Protein AF-A0AAD5RR12-F1 (afdb_monomer_lite)

Organism: NCBI:txid339359

pLDDT: mean 80.91, std 21.19, range [24.19, 98.5]

Sequence (291 aa):
MVGQTTLVSASHRDQAATAPRVFVVTNKRVFVAVDVSGYAAKPEAYDALSAYQIAKFFNEHGLARDEVDHFAANLLGSPVSATPVQGATSYTVSGYEAAQVVQFRRSQLPMRQIEVARQLYGDFVPECKSQGMFGPVHVYVANLVPGPAFCRVRSQFFSPAPTMEQRLQQTVQDFARFFASAWINKPAHTLEPPPGLLGEYSKILDEVSPDLPAQLQAKLDDVRQELPRLFRSSYPMVLQHDDLLENNIHVDEATGHITGKCIIDWADAKIALFGVSLAAFGNHFGNLSTG

Structure (mmCIF, N/CA/C/O backbone):
data_AF-A0AAD5RR12-F1
#
_entry.id   AF-A0AAD5RR12-F1
#
loop_
_atom_site.group_PDB
_atom_site.id
_atom_site.type_symbol
_atom_site.label_atom_id
_atom_site.label_alt_id
_atom_site.label_comp_id
_atom_site.label_asym_id
_atom_site.label_entity_id
_atom_site.label_seq_id
_atom_site.pdbx_PDB_ins_code
_atom_site.Cartn_x
_atom_site.Cartn_y
_atom_site.Cartn_z
_atom_site.occupancy
_atom_site.B_iso_or_equiv
_atom_site.auth_seq_id
_atom_site.auth_comp_id
_atom_site.auth_asym_id
_atom_site.auth_atom_id
_atom_site.pdbx_PDB_model_num
ATOM 1 N N . MET A 1 1 ? 6.033 27.360 37.937 1.00 29.70 1 MET A N 1
ATOM 2 C CA . MET A 1 1 ? 7.247 26.843 38.603 1.00 29.70 1 MET A CA 1
ATOM 3 C C . MET A 1 1 ? 7.864 25.811 37.683 1.00 29.70 1 MET A C 1
ATOM 5 O O . MET A 1 1 ? 7.200 24.842 37.347 1.00 29.70 1 MET A O 1
ATOM 9 N N . VAL A 1 2 ? 9.065 26.100 37.193 1.00 26.48 2 VAL A N 1
ATOM 10 C CA . VAL A 1 2 ? 9.817 25.271 36.244 1.00 26.48 2 VAL A CA 1
ATOM 11 C C . VAL A 1 2 ? 10.301 24.022 36.985 1.00 26.48 2 VAL A C 1
ATOM 13 O O . VAL A 1 2 ? 11.079 24.141 37.927 1.00 26.48 2 VAL A O 1
ATOM 16 N N . GLY A 1 3 ? 9.795 22.843 36.619 1.00 26.42 3 GLY A N 1
ATOM 17 C CA . GLY A 1 3 ? 10.250 21.569 37.177 1.00 26.42 3 GLY A CA 1
ATOM 18 C C . GLY A 1 3 ? 11.520 21.110 36.467 1.00 26.42 3 GLY A C 1
ATOM 19 O O . GLY A 1 3 ? 11.485 20.822 35.274 1.00 26.42 3 GLY A O 1
ATOM 20 N N . GLN A 1 4 ? 12.642 21.081 37.185 1.00 24.19 4 GLN A N 1
ATOM 21 C CA . GLN A 1 4 ? 13.909 20.538 36.697 1.00 24.19 4 GLN A CA 1
ATOM 22 C C . GLN A 1 4 ? 13.787 19.027 36.443 1.00 24.19 4 GLN A C 1
ATOM 24 O O . GLN A 1 4 ? 13.276 18.287 37.281 1.00 24.19 4 GLN A O 1
ATOM 29 N N . THR A 1 5 ? 14.274 18.575 35.285 1.00 28.53 5 THR A N 1
ATOM 30 C CA . THR A 1 5 ? 14.472 17.154 34.971 1.00 28.53 5 THR A CA 1
ATOM 31 C C . THR A 1 5 ? 15.859 16.753 35.463 1.00 28.53 5 THR A C 1
ATOM 33 O O . THR A 1 5 ? 16.853 17.296 34.984 1.00 28.53 5 THR A O 1
ATOM 36 N N . THR A 1 6 ? 15.942 15.824 36.414 1.00 26.17 6 THR A N 1
ATOM 37 C CA . THR A 1 6 ? 17.221 15.312 36.930 1.00 26.17 6 THR A CA 1
ATOM 38 C C . THR A 1 6 ? 17.443 13.897 36.406 1.00 26.17 6 THR A C 1
ATOM 40 O O . THR A 1 6 ? 16.702 12.983 36.760 1.00 26.17 6 THR A O 1
ATOM 43 N N . LEU A 1 7 ? 18.473 13.705 35.577 1.00 27.30 7 LEU A N 1
ATOM 44 C CA . LEU A 1 7 ? 19.010 12.382 35.249 1.00 27.30 7 LEU A CA 1
ATOM 45 C C . LEU A 1 7 ? 19.741 11.835 36.478 1.00 27.30 7 LEU A C 1
ATOM 47 O O . LEU A 1 7 ? 20.730 12.418 36.918 1.00 27.30 7 LEU A O 1
ATOM 51 N N . VAL A 1 8 ? 19.280 10.711 37.024 1.00 26.97 8 VAL A N 1
ATOM 52 C CA . VAL A 1 8 ? 20.012 9.984 38.067 1.00 26.97 8 VAL A CA 1
ATOM 53 C C . VAL A 1 8 ? 20.618 8.733 37.439 1.00 26.97 8 VAL A C 1
ATOM 55 O O . VAL A 1 8 ? 19.914 7.787 37.104 1.00 26.97 8 VAL A O 1
ATOM 58 N N . SER A 1 9 ? 21.940 8.747 37.270 1.00 27.05 9 SER A N 1
ATOM 59 C CA . SER A 1 9 ? 22.744 7.560 36.974 1.00 27.05 9 SER A CA 1
ATOM 60 C C . SER A 1 9 ? 23.053 6.860 38.297 1.00 27.05 9 SER A C 1
ATOM 62 O O . SER A 1 9 ? 23.773 7.407 39.131 1.00 27.05 9 SER A O 1
ATOM 64 N N . ALA A 1 10 ? 22.483 5.677 38.521 1.00 29.72 10 ALA A N 1
ATOM 65 C CA . ALA A 1 10 ? 22.883 4.811 39.622 1.00 29.72 10 ALA A CA 1
ATOM 66 C C . ALA A 1 10 ? 23.893 3.788 39.091 1.00 29.72 10 ALA A C 1
ATOM 68 O O . ALA A 1 10 ? 23.535 2.867 38.358 1.00 29.72 10 ALA A O 1
ATOM 69 N N . SER A 1 11 ? 25.165 3.959 39.449 1.00 32.69 11 SER A N 1
ATOM 70 C CA . SER A 1 11 ? 26.185 2.938 39.242 1.00 32.69 11 SER A CA 1
ATOM 71 C C . SER A 1 11 ? 26.106 1.920 40.379 1.00 32.69 11 SER A C 1
ATOM 73 O O . SER A 1 11 ? 26.484 2.196 41.513 1.00 32.69 11 SER A O 1
ATOM 75 N N . HIS A 1 12 ? 25.644 0.710 40.077 1.00 31.08 12 HIS A N 1
ATOM 76 C CA . HIS A 1 12 ? 25.973 -0.448 40.896 1.00 31.08 12 HIS A CA 1
ATOM 77 C C . HIS A 1 12 ? 26.499 -1.572 40.011 1.00 31.08 12 HIS A C 1
ATOM 79 O O . HIS A 1 12 ? 25.873 -1.985 39.038 1.00 31.08 12 HIS A O 1
ATOM 85 N N . ARG A 1 13 ? 27.718 -1.996 40.352 1.00 34.22 13 ARG A N 1
ATOM 86 C CA . ARG A 1 13 ? 28.401 -3.173 39.830 1.00 34.22 13 ARG A CA 1
ATOM 87 C C . ARG A 1 13 ? 27.572 -4.410 40.167 1.00 34.22 13 ARG A C 1
ATOM 89 O O . ARG A 1 13 ? 27.397 -4.680 41.345 1.00 34.22 13 ARG A O 1
ATOM 96 N N . ASP A 1 14 ? 27.136 -5.136 39.147 1.00 30.34 14 ASP A N 1
ATOM 97 C CA . ASP A 1 14 ? 27.193 -6.598 39.111 1.00 30.34 14 ASP A CA 1
ATOM 98 C C . ASP A 1 14 ? 27.060 -7.083 37.661 1.00 30.34 14 ASP A C 1
ATOM 100 O O . ASP A 1 14 ? 26.232 -6.607 36.885 1.00 30.34 14 ASP A O 1
ATOM 104 N N . GLN A 1 15 ? 27.963 -7.981 37.269 1.00 38.41 15 GLN A N 1
ATOM 105 C CA . GLN A 1 15 ? 28.045 -8.563 35.933 1.00 38.41 15 GLN A CA 1
ATOM 106 C C . GLN A 1 15 ? 26.983 -9.659 35.768 1.00 38.41 15 GLN A C 1
ATOM 108 O O . GLN A 1 15 ? 27.165 -10.773 36.245 1.00 38.41 15 GLN A O 1
ATOM 113 N N . ALA A 1 16 ? 25.914 -9.364 35.029 1.00 30.91 16 ALA A N 1
ATOM 114 C CA . ALA A 1 16 ? 25.143 -10.344 34.261 1.00 30.91 16 ALA A CA 1
ATOM 115 C C . ALA A 1 16 ? 24.405 -9.617 33.128 1.00 30.91 16 ALA A C 1
ATOM 117 O O . ALA A 1 16 ? 23.746 -8.606 33.363 1.00 30.91 16 ALA A O 1
ATOM 118 N N . ALA A 1 17 ? 24.542 -10.117 31.897 1.00 39.44 17 ALA A N 1
ATOM 119 C CA . ALA A 1 17 ? 24.008 -9.517 30.677 1.00 39.44 17 ALA A CA 1
ATOM 120 C C . ALA A 1 17 ? 22.499 -9.233 30.785 1.00 39.44 17 ALA A C 1
ATOM 122 O O . ALA A 1 17 ? 21.663 -10.119 30.635 1.00 39.44 17 ALA A O 1
ATOM 123 N N . THR A 1 18 ? 22.156 -7.977 31.045 1.00 32.09 18 THR A N 1
ATOM 124 C CA . THR A 1 18 ? 20.791 -7.458 31.005 1.00 32.09 18 THR A CA 1
ATOM 125 C C . THR A 1 18 ? 20.818 -6.164 30.202 1.00 32.09 18 THR A C 1
ATOM 127 O O . THR A 1 18 ? 21.671 -5.306 30.425 1.00 32.09 18 THR A O 1
ATOM 130 N N . ALA A 1 19 ? 19.930 -6.061 29.207 1.00 34.06 19 ALA A N 1
ATOM 131 C CA . ALA A 1 19 ? 19.806 -4.882 28.354 1.00 34.06 19 ALA A CA 1
ATOM 132 C C . ALA A 1 19 ? 19.612 -3.611 29.209 1.00 34.06 19 ALA A C 1
ATOM 134 O O . ALA A 1 19 ? 18.944 -3.678 30.249 1.00 34.06 19 ALA A O 1
ATOM 135 N N . PRO A 1 20 ? 20.185 -2.460 28.810 1.00 31.28 20 PRO A N 1
ATOM 136 C CA . PRO A 1 20 ? 20.088 -1.234 29.592 1.00 31.28 20 PRO A CA 1
ATOM 137 C C . PRO A 1 20 ? 18.623 -0.793 29.697 1.00 31.28 20 PRO A C 1
ATOM 139 O O . PRO A 1 20 ? 17.956 -0.555 28.695 1.00 31.28 20 PRO A O 1
ATOM 142 N N . ARG A 1 21 ? 18.114 -0.695 30.930 1.00 36.09 21 ARG A N 1
ATOM 143 C CA . ARG A 1 21 ? 16.769 -0.188 31.228 1.00 36.09 21 ARG A CA 1
ATOM 144 C C . ARG A 1 21 ? 16.838 1.325 31.411 1.00 36.09 21 ARG A C 1
ATOM 146 O O . ARG A 1 21 ? 17.529 1.797 32.311 1.00 36.09 21 ARG A O 1
ATOM 153 N N . VAL A 1 22 ? 16.122 2.079 30.581 1.00 35.47 22 VAL A N 1
ATOM 154 C CA . VAL A 1 22 ? 15.961 3.531 30.741 1.00 35.47 22 VAL A CA 1
ATOM 155 C C . VAL A 1 22 ? 14.622 3.793 31.424 1.00 35.47 22 VAL A C 1
ATOM 157 O O . VAL A 1 22 ? 13.584 3.326 30.963 1.00 35.47 22 VAL A O 1
ATOM 160 N N . PHE A 1 23 ? 14.642 4.516 32.545 1.00 32.34 23 PHE A N 1
ATOM 161 C CA . PHE A 1 23 ? 13.440 4.872 33.297 1.00 32.34 23 PHE A CA 1
ATOM 162 C C . PHE A 1 23 ? 12.992 6.284 32.917 1.00 32.34 23 PHE A C 1
ATOM 164 O O . PHE A 1 23 ? 13.713 7.249 33.170 1.00 32.34 23 PHE A O 1
ATOM 171 N N . VAL A 1 24 ? 11.788 6.419 32.360 1.00 32.00 24 VAL A N 1
ATOM 172 C CA . VAL A 1 24 ? 11.132 7.721 32.178 1.00 32.00 24 VAL A CA 1
ATOM 173 C C . VAL A 1 24 ? 10.136 7.906 33.319 1.00 32.00 24 VAL A C 1
ATOM 175 O O . VAL A 1 24 ? 9.171 7.154 33.443 1.00 32.00 24 VAL A O 1
ATOM 178 N N . VAL A 1 25 ? 10.382 8.888 34.190 1.00 26.98 25 VAL A N 1
ATOM 179 C CA . VAL A 1 25 ? 9.471 9.230 35.292 1.00 26.98 25 VAL A CA 1
ATOM 180 C C . VAL A 1 25 ? 8.629 10.429 34.878 1.00 26.98 25 VAL A C 1
ATOM 182 O O . VAL A 1 25 ? 9.096 11.565 34.909 1.00 26.98 25 VAL A O 1
ATOM 185 N N . THR A 1 26 ? 7.361 10.195 34.553 1.00 35.72 26 THR A N 1
ATOM 186 C CA . THR A 1 26 ? 6.337 11.244 34.551 1.00 35.72 26 THR A CA 1
ATOM 187 C C . THR A 1 26 ? 5.158 10.780 35.406 1.00 35.72 26 THR A C 1
ATOM 189 O O . THR A 1 26 ? 4.727 9.634 35.342 1.00 35.72 26 THR A O 1
ATOM 192 N N . ASN A 1 27 ? 4.724 11.655 36.321 1.00 36.41 27 ASN A N 1
ATOM 193 C CA . ASN A 1 27 ? 3.586 11.516 37.240 1.00 36.41 27 ASN A CA 1
ATOM 194 C C . ASN A 1 27 ? 3.044 10.084 37.478 1.00 36.41 27 ASN A C 1
ATOM 196 O O . ASN A 1 27 ? 2.062 9.653 36.883 1.00 36.41 27 ASN A O 1
ATOM 200 N N . LYS A 1 28 ? 3.642 9.398 38.463 1.00 37.53 28 LYS A N 1
ATOM 201 C CA . LYS A 1 28 ? 3.125 8.195 39.152 1.00 37.53 28 LYS A CA 1
ATOM 202 C C . LYS A 1 28 ? 2.863 6.927 38.317 1.00 37.53 28 LYS A C 1
ATOM 204 O O . LYS A 1 28 ? 2.199 6.026 38.830 1.00 37.53 28 LYS A O 1
ATOM 209 N N . ARG A 1 29 ? 3.434 6.766 37.121 1.00 32.09 29 ARG A N 1
ATOM 210 C CA . ARG A 1 29 ? 3.605 5.436 36.499 1.00 32.09 29 ARG A CA 1
ATOM 211 C C . ARG A 1 29 ? 4.989 5.327 35.862 1.00 32.09 29 ARG A C 1
ATOM 213 O O . ARG A 1 29 ? 5.389 6.197 35.101 1.00 32.09 29 ARG A O 1
ATOM 220 N N . VAL A 1 30 ? 5.730 4.284 36.230 1.00 35.03 30 VAL A N 1
ATOM 221 C CA . VAL A 1 30 ? 6.985 3.912 35.567 1.00 35.03 30 VAL A CA 1
ATOM 222 C C . VAL A 1 30 ? 6.589 3.084 34.352 1.00 35.03 30 VAL A C 1
ATOM 224 O O . VAL A 1 30 ? 6.130 1.959 34.524 1.00 35.03 30 VAL A O 1
ATOM 227 N N . PHE A 1 31 ? 6.716 3.650 33.156 1.00 38.81 31 PHE A N 1
ATOM 228 C CA . PHE A 1 31 ? 6.580 2.894 31.913 1.00 38.81 31 PHE A CA 1
ATOM 229 C C . PHE A 1 31 ? 7.932 2.260 31.601 1.00 38.81 31 PHE A C 1
ATOM 231 O O . PHE A 1 31 ? 8.956 2.949 31.577 1.00 38.81 31 PHE A O 1
ATOM 238 N N . VAL A 1 32 ? 7.953 0.943 31.414 1.00 41.78 32 VAL A N 1
ATOM 239 C CA . VAL A 1 32 ? 9.149 0.254 30.932 1.00 41.78 32 VAL A CA 1
ATOM 240 C C . VAL A 1 32 ? 9.085 0.312 29.414 1.00 41.78 32 VAL A C 1
ATOM 242 O O . VAL A 1 32 ? 8.319 -0.424 28.803 1.00 41.78 32 VAL A O 1
ATOM 245 N N . ALA A 1 33 ? 9.878 1.189 28.797 1.00 52.47 33 ALA A N 1
ATOM 246 C CA . ALA A 1 33 ? 10.080 1.138 27.355 1.00 52.47 33 ALA A CA 1
ATOM 247 C C . ALA A 1 33 ? 10.764 -0.197 27.023 1.00 52.47 33 ALA A C 1
ATOM 249 O O . ALA A 1 33 ? 11.938 -0.406 27.340 1.00 52.47 33 ALA A O 1
ATOM 250 N N . VAL A 1 34 ? 10.004 -1.139 26.468 1.00 57.16 34 VAL A N 1
ATOM 251 C CA . VAL A 1 34 ? 10.544 -2.404 25.971 1.00 57.16 34 VAL A CA 1
ATOM 252 C C . VAL A 1 34 ? 11.200 -2.119 24.627 1.00 57.16 34 VAL A C 1
ATOM 254 O O . VAL A 1 34 ? 10.569 -1.566 23.730 1.00 57.16 34 VAL A O 1
ATOM 257 N N . ASP A 1 35 ? 12.466 -2.504 24.482 1.00 65.75 35 ASP A N 1
ATOM 258 C CA . ASP A 1 35 ? 13.129 -2.503 23.181 1.00 65.75 35 ASP A CA 1
ATOM 259 C C . ASP A 1 35 ? 12.477 -3.574 22.295 1.00 65.75 35 ASP A C 1
ATOM 261 O O . ASP A 1 35 ? 12.697 -4.776 22.469 1.00 65.75 35 ASP A O 1
ATOM 265 N N . VAL A 1 36 ? 11.623 -3.127 21.373 1.00 69.31 36 VAL A N 1
ATOM 266 C CA . VAL A 1 36 ? 10.902 -3.997 20.437 1.00 69.31 36 VAL A CA 1
ATOM 267 C C . VAL A 1 36 ? 11.617 -4.150 19.093 1.00 69.31 36 VAL A C 1
ATOM 269 O O . VAL A 1 36 ? 11.144 -4.895 18.232 1.00 69.31 36 VAL A O 1
ATOM 272 N N . SER A 1 37 ? 12.779 -3.509 18.909 1.00 69.81 37 SER A N 1
ATOM 273 C CA . SER A 1 37 ? 13.543 -3.565 17.655 1.00 69.81 37 SER A CA 1
ATOM 274 C C . SER A 1 37 ? 13.940 -4.997 17.276 1.00 69.81 37 SER A C 1
ATOM 276 O O . SER A 1 37 ? 13.905 -5.358 16.100 1.00 69.81 37 SER A O 1
ATOM 278 N N . GLY A 1 38 ? 14.221 -5.847 18.272 1.00 69.88 38 GLY A N 1
ATOM 279 C CA . GLY A 1 38 ? 14.570 -7.258 18.084 1.00 69.88 38 GLY A CA 1
ATOM 280 C C . GLY A 1 38 ? 13.434 -8.146 17.561 1.00 69.88 38 GLY A C 1
ATOM 281 O O . GLY A 1 38 ? 13.711 -9.226 17.043 1.00 69.88 38 GLY A O 1
ATOM 282 N N . TYR A 1 39 ? 12.175 -7.703 17.655 1.00 75.62 39 TYR A N 1
ATOM 283 C CA . TYR A 1 39 ? 11.012 -8.419 17.107 1.00 75.62 39 TYR A CA 1
ATOM 284 C C . TYR A 1 39 ? 10.654 -7.964 15.687 1.00 75.62 39 TYR A C 1
ATOM 286 O O . TYR A 1 39 ? 9.784 -8.553 15.040 1.00 75.62 39 TYR A O 1
ATOM 294 N N . ALA A 1 40 ? 11.307 -6.917 15.177 1.00 78.69 40 ALA A N 1
ATOM 295 C CA . ALA A 1 40 ? 11.111 -6.481 13.809 1.00 78.69 40 ALA A CA 1
ATOM 296 C C . ALA A 1 40 ? 11.895 -7.369 12.834 1.00 78.69 40 ALA A C 1
ATOM 298 O O . ALA A 1 40 ? 13.092 -7.603 13.005 1.00 78.69 40 ALA A O 1
ATOM 299 N N . ALA A 1 41 ? 11.218 -7.847 11.784 1.00 82.19 41 ALA A N 1
ATOM 300 C CA . ALA A 1 41 ? 11.887 -8.525 10.684 1.00 82.19 41 ALA A CA 1
ATOM 301 C C . ALA A 1 41 ? 12.942 -7.595 10.067 1.00 82.19 41 ALA A C 1
ATOM 303 O O . ALA A 1 41 ? 12.722 -6.391 9.923 1.00 82.19 41 ALA A O 1
ATOM 304 N N . LYS A 1 42 ? 14.097 -8.163 9.726 1.00 86.62 42 LYS A N 1
ATOM 305 C CA . LYS A 1 42 ? 15.183 -7.425 9.080 1.00 86.62 42 LYS A CA 1
ATOM 306 C C . LYS A 1 42 ? 14.894 -7.228 7.582 1.00 86.62 42 LYS A C 1
ATOM 308 O O . LYS A 1 42 ? 14.134 -8.023 7.022 1.00 86.62 42 LYS A O 1
ATOM 313 N N . PRO A 1 43 ? 15.509 -6.230 6.917 1.00 86.94 43 PRO A N 1
ATOM 314 C CA . PRO A 1 43 ? 15.320 -5.984 5.484 1.00 86.94 43 PRO A CA 1
ATOM 315 C C . PRO A 1 43 ? 15.498 -7.233 4.608 1.00 86.94 43 PRO A C 1
ATOM 317 O O . PRO A 1 43 ? 14.721 -7.447 3.680 1.00 86.94 43 PRO A O 1
ATOM 320 N N . GLU A 1 44 ? 16.454 -8.101 4.947 1.00 91.12 44 GLU A N 1
ATOM 321 C CA . GLU A 1 44 ? 16.791 -9.293 4.160 1.00 91.12 44 GLU A CA 1
ATOM 322 C C . GLU A 1 44 ? 15.645 -10.316 4.128 1.00 91.12 44 GLU A C 1
ATOM 324 O O . GLU A 1 44 ? 15.497 -11.067 3.163 1.00 91.12 44 GLU A O 1
ATOM 329 N N . ALA A 1 45 ? 14.795 -10.337 5.161 1.00 90.50 45 ALA A N 1
ATOM 330 C CA . ALA A 1 45 ? 13.602 -11.180 5.171 1.00 90.50 45 ALA A CA 1
ATOM 331 C C . ALA A 1 45 ? 12.595 -10.730 4.099 1.00 90.50 45 ALA A C 1
ATOM 333 O O . ALA A 1 45 ? 11.964 -11.568 3.454 1.00 90.50 45 ALA A O 1
ATOM 334 N N . TYR A 1 46 ? 12.484 -9.419 3.865 1.00 91.81 46 TYR A N 1
ATOM 335 C CA . TYR A 1 46 ? 11.63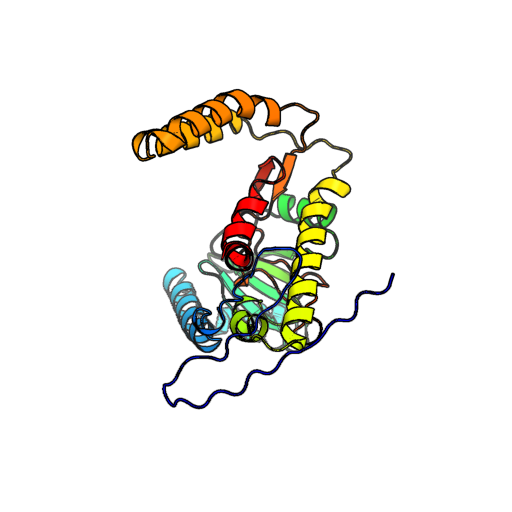4 -8.863 2.813 1.00 91.81 46 TYR A CA 1
ATOM 336 C C . TYR A 1 46 ? 12.242 -9.038 1.421 1.00 91.81 46 TYR A C 1
ATOM 338 O O . TYR A 1 46 ? 11.490 -9.206 0.461 1.00 91.81 46 TYR A O 1
ATOM 346 N N . ASP A 1 47 ? 13.572 -9.071 1.300 1.00 93.62 47 ASP A N 1
ATOM 347 C CA . ASP A 1 47 ? 14.243 -9.422 0.041 1.00 93.62 47 ASP A CA 1
ATOM 348 C C . ASP A 1 47 ? 13.937 -10.877 -0.348 1.00 93.62 47 ASP A C 1
ATOM 350 O O . ASP A 1 47 ? 13.530 -11.153 -1.478 1.00 93.62 47 ASP A O 1
ATOM 354 N N . ALA A 1 48 ? 14.052 -11.806 0.609 1.00 94.38 48 ALA A N 1
ATOM 355 C CA . ALA A 1 48 ? 13.705 -13.211 0.404 1.00 94.38 48 ALA A CA 1
ATOM 356 C C . ALA A 1 48 ? 12.213 -13.397 0.071 1.00 94.38 48 ALA A C 1
ATOM 358 O O . ALA A 1 48 ? 11.870 -14.141 -0.851 1.00 94.38 48 ALA A O 1
ATOM 359 N N . LEU A 1 49 ? 11.328 -12.688 0.781 1.00 94.62 49 LEU A N 1
ATOM 360 C CA . LEU A 1 49 ? 9.891 -12.695 0.504 1.00 94.62 49 LEU A CA 1
ATOM 361 C C . LEU A 1 49 ? 9.585 -12.160 -0.900 1.00 94.62 49 LEU A 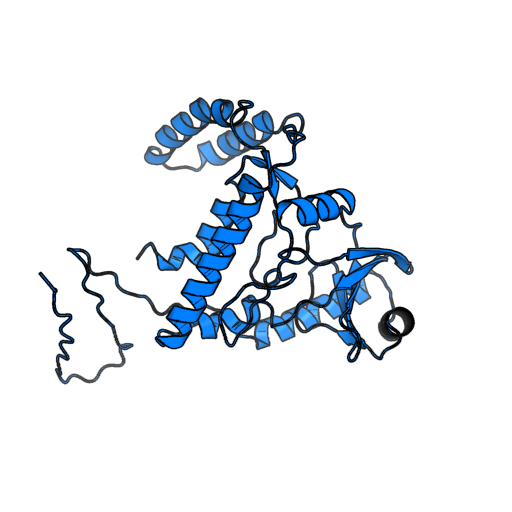C 1
ATOM 363 O O . LEU A 1 49 ? 8.829 -12.791 -1.637 1.00 94.62 49 LEU A O 1
ATOM 367 N N . SER A 1 50 ? 10.217 -11.054 -1.297 1.00 96.62 50 SER A N 1
ATOM 368 C CA . SER A 1 50 ? 10.028 -10.449 -2.619 1.00 96.62 50 SER A CA 1
ATOM 369 C C . SER A 1 50 ? 10.515 -11.370 -3.733 1.00 96.62 50 SER A C 1
ATOM 371 O O . SER A 1 50 ? 9.818 -11.549 -4.729 1.00 96.62 50 SER A O 1
ATOM 373 N N . ALA A 1 51 ? 11.665 -12.028 -3.558 1.00 96.94 51 ALA A N 1
ATOM 374 C CA . ALA A 1 51 ? 12.159 -13.020 -4.511 1.00 96.94 51 ALA A CA 1
ATOM 375 C C . ALA A 1 51 ? 11.172 -14.189 -4.686 1.00 96.94 51 ALA A C 1
ATOM 377 O O . ALA A 1 51 ? 10.886 -14.597 -5.814 1.00 96.94 51 ALA A O 1
ATOM 378 N N . TYR A 1 52 ? 10.604 -14.686 -3.583 1.00 97.31 52 TYR A N 1
ATOM 379 C CA . TYR A 1 52 ? 9.562 -15.712 -3.615 1.00 97.31 52 TYR A CA 1
ATOM 380 C C . TYR A 1 52 ? 8.286 -15.226 -4.320 1.00 97.31 52 TYR A C 1
ATOM 382 O O . TYR A 1 52 ? 7.758 -15.934 -5.177 1.00 97.31 52 TYR A O 1
ATOM 390 N N . GLN A 1 53 ? 7.799 -14.023 -4.003 1.00 97.75 53 GLN A N 1
ATOM 391 C CA . GLN A 1 53 ? 6.597 -13.443 -4.615 1.00 97.75 53 GLN A CA 1
ATOM 392 C C . GLN A 1 53 ? 6.762 -13.242 -6.125 1.00 97.75 53 GLN A C 1
ATOM 394 O O . GLN A 1 53 ? 5.852 -13.580 -6.879 1.00 97.75 53 GLN A O 1
ATOM 399 N N . ILE A 1 54 ? 7.933 -12.778 -6.575 1.00 97.88 54 ILE A N 1
ATOM 400 C CA . ILE A 1 54 ? 8.269 -12.657 -8.002 1.00 97.88 54 ILE A CA 1
ATOM 401 C C . ILE A 1 54 ? 8.195 -14.028 -8.674 1.00 97.88 54 ILE A C 1
ATOM 403 O O . ILE A 1 54 ? 7.474 -14.195 -9.657 1.00 97.88 54 ILE A O 1
ATOM 407 N N . ALA A 1 55 ? 8.908 -15.024 -8.139 1.00 97.12 55 ALA A N 1
ATOM 408 C CA . ALA A 1 55 ? 8.929 -16.367 -8.717 1.00 97.12 55 ALA A CA 1
ATOM 409 C C . ALA A 1 55 ? 7.520 -16.977 -8.786 1.00 97.12 55 ALA A C 1
ATOM 411 O O . ALA A 1 55 ? 7.131 -17.543 -9.809 1.00 97.12 55 ALA A O 1
ATOM 412 N N . LYS A 1 56 ? 6.734 -16.810 -7.717 1.00 97.25 56 LYS A N 1
ATOM 413 C CA . LYS A 1 56 ? 5.344 -17.256 -7.645 1.00 97.25 56 LYS A CA 1
ATOM 414 C C . LYS A 1 56 ? 4.473 -16.575 -8.703 1.00 97.25 56 LYS A C 1
ATOM 416 O O . LYS A 1 56 ? 3.761 -17.278 -9.410 1.00 97.25 56 LYS A O 1
ATOM 421 N N . PHE A 1 57 ? 4.554 -15.252 -8.844 1.00 97.56 57 PHE A N 1
ATOM 422 C CA . PHE A 1 57 ? 3.768 -14.489 -9.819 1.00 97.56 57 PHE A CA 1
ATOM 423 C C . PHE A 1 57 ? 3.996 -14.987 -11.251 1.00 97.56 57 PHE A C 1
ATOM 425 O O . PHE A 1 57 ? 3.042 -15.279 -11.971 1.00 97.56 57 PHE A O 1
ATOM 432 N N . PHE A 1 58 ? 5.257 -15.149 -11.656 1.00 97.19 58 PHE A N 1
ATOM 433 C CA . PHE A 1 58 ? 5.581 -15.622 -13.003 1.00 97.19 58 PHE A CA 1
ATOM 434 C C . PHE A 1 58 ? 5.169 -17.081 -13.231 1.00 97.19 58 PHE A C 1
ATOM 436 O O . PHE A 1 58 ? 4.632 -17.403 -14.291 1.00 97.19 58 PHE A O 1
ATOM 443 N N . ASN A 1 59 ? 5.337 -17.946 -12.225 1.00 95.50 59 ASN A N 1
ATOM 444 C CA . ASN A 1 59 ? 4.895 -19.339 -12.297 1.00 95.50 59 ASN A CA 1
ATOM 445 C C . ASN A 1 59 ? 3.365 -19.467 -12.408 1.00 95.50 59 ASN A C 1
ATOM 447 O O . ASN A 1 59 ? 2.871 -20.275 -13.188 1.00 95.50 59 ASN A O 1
ATOM 451 N N . GLU A 1 60 ? 2.605 -18.664 -11.659 1.00 95.81 60 GLU A N 1
ATOM 452 C CA . GLU A 1 60 ? 1.135 -18.689 -11.690 1.00 95.81 60 GLU A CA 1
ATOM 453 C C . GLU A 1 60 ? 0.555 -18.209 -13.025 1.00 95.81 60 GLU A C 1
ATOM 455 O O . GLU A 1 60 ? -0.489 -18.701 -13.453 1.00 95.81 60 GLU A O 1
ATOM 460 N N . HIS A 1 61 ? 1.215 -17.254 -13.682 1.00 95.31 61 HIS A N 1
ATOM 461 C CA . HIS A 1 61 ? 0.701 -16.622 -14.898 1.00 95.31 61 HIS A CA 1
ATOM 462 C C . HIS A 1 61 ? 1.320 -17.149 -16.198 1.00 95.31 61 HIS A C 1
ATOM 464 O O . HIS A 1 61 ? 0.824 -16.807 -17.271 1.00 95.31 61 HIS A O 1
ATOM 470 N N . GLY A 1 62 ? 2.369 -17.975 -16.125 1.00 94.38 62 GLY A N 1
ATOM 471 C CA . GLY A 1 62 ? 3.057 -18.505 -17.306 1.00 94.38 62 GLY A CA 1
ATOM 472 C C . GLY A 1 62 ? 3.698 -17.413 -18.167 1.00 94.38 62 GLY A C 1
ATOM 473 O O . GLY A 1 62 ? 3.760 -17.552 -19.385 1.00 94.38 62 GLY A O 1
ATOM 474 N N . LEU A 1 63 ? 4.120 -16.312 -17.540 1.00 95.19 63 LEU A N 1
ATOM 475 C CA . LEU A 1 63 ? 4.734 -15.165 -18.209 1.00 95.19 63 LEU A CA 1
ATOM 476 C C . LEU A 1 63 ? 6.260 -15.253 -18.138 1.00 95.19 63 LEU A C 1
ATOM 478 O O . LEU A 1 63 ? 6.817 -15.720 -17.142 1.00 95.19 63 LEU A O 1
ATOM 482 N N . ALA A 1 64 ? 6.934 -14.749 -19.170 1.00 95.81 64 ALA A N 1
ATOM 483 C CA . ALA A 1 64 ? 8.379 -14.587 -19.163 1.00 95.81 64 ALA A CA 1
ATOM 484 C C . ALA A 1 64 ? 8.747 -13.208 -18.589 1.00 95.81 64 ALA A C 1
ATOM 486 O O . ALA A 1 64 ? 8.165 -12.181 -18.946 1.00 95.81 64 ALA A O 1
ATOM 487 N N . ARG A 1 65 ? 9.687 -13.180 -17.638 1.00 96.12 65 ARG A N 1
ATOM 488 C CA . ARG A 1 65 ? 10.044 -11.947 -16.922 1.00 96.12 65 ARG A CA 1
ATOM 489 C C . ARG A 1 65 ? 10.666 -10.894 -17.832 1.00 96.12 65 ARG A C 1
ATOM 491 O O . ARG A 1 65 ? 10.377 -9.718 -17.671 1.00 96.12 65 ARG A O 1
ATOM 498 N N . ASP A 1 66 ? 11.494 -11.313 -18.773 1.00 96.75 66 ASP A N 1
ATOM 499 C CA . ASP A 1 66 ? 12.121 -10.453 -19.773 1.00 96.75 66 ASP A CA 1
ATOM 500 C C . ASP A 1 66 ? 11.092 -9.756 -20.671 1.00 96.75 66 ASP A C 1
ATOM 502 O O . ASP A 1 66 ? 11.223 -8.560 -20.914 1.00 96.75 66 ASP A O 1
ATOM 506 N N . GLU A 1 67 ? 10.033 -10.450 -21.095 1.00 97.06 67 GLU A N 1
ATOM 507 C CA . GLU A 1 67 ? 8.937 -9.843 -21.865 1.00 97.06 67 GLU A CA 1
ATOM 508 C C . GLU A 1 67 ? 8.182 -8.783 -21.050 1.00 97.06 67 GLU A C 1
ATOM 510 O O . GLU A 1 67 ? 7.894 -7.692 -21.548 1.00 97.06 67 GLU A O 1
ATOM 515 N N . VAL A 1 68 ? 7.893 -9.086 -19.780 1.00 97.88 68 VAL A N 1
ATOM 516 C CA . VAL A 1 68 ? 7.197 -8.176 -18.855 1.00 97.88 68 VAL A CA 1
ATOM 517 C C . VAL A 1 68 ? 8.054 -6.950 -18.527 1.00 97.88 68 VAL A C 1
ATOM 519 O O . VAL A 1 68 ? 7.566 -5.819 -18.598 1.00 97.88 68 VAL A O 1
ATOM 522 N N . ASP A 1 69 ? 9.337 -7.153 -18.221 1.00 98.12 69 ASP A N 1
ATOM 523 C CA . ASP A 1 69 ? 10.287 -6.076 -17.934 1.00 98.12 69 ASP A CA 1
ATOM 524 C C . ASP A 1 69 ? 10.518 -5.210 -19.187 1.00 98.12 69 ASP A C 1
ATOM 526 O O . ASP A 1 69 ? 10.549 -3.983 -19.091 1.00 98.12 69 ASP A O 1
ATOM 530 N N . HIS A 1 70 ? 10.592 -5.811 -20.382 1.00 98.00 70 HIS A N 1
ATOM 531 C CA . HIS A 1 70 ? 10.706 -5.076 -21.645 1.00 98.00 70 HIS A CA 1
ATOM 532 C C . HIS A 1 70 ? 9.458 -4.235 -21.940 1.00 98.00 70 HIS A C 1
ATOM 534 O O . HIS A 1 70 ? 9.567 -3.067 -22.318 1.00 98.00 70 HIS A O 1
ATOM 540 N N . PHE A 1 71 ? 8.264 -4.792 -21.721 1.00 98.19 71 PHE A N 1
ATOM 541 C CA . PHE A 1 71 ? 7.011 -4.051 -21.853 1.00 98.19 71 PHE A CA 1
ATOM 542 C C . PHE A 1 71 ? 6.960 -2.851 -20.895 1.00 98.19 71 PHE A C 1
ATOM 544 O O . PHE A 1 71 ? 6.639 -1.738 -21.317 1.00 98.19 71 PHE A O 1
ATOM 551 N N . ALA A 1 72 ? 7.329 -3.046 -19.626 1.00 98.06 72 ALA A N 1
ATOM 552 C CA . ALA A 1 72 ? 7.383 -1.963 -18.647 1.00 98.06 72 ALA A CA 1
ATOM 553 C C . ALA A 1 72 ? 8.426 -0.896 -19.008 1.00 98.06 72 ALA A C 1
ATOM 555 O O . ALA A 1 72 ? 8.145 0.296 -18.884 1.00 98.06 72 ALA A O 1
ATOM 556 N N . ALA A 1 73 ? 9.600 -1.300 -19.497 1.00 97.25 73 ALA A N 1
ATOM 557 C CA . ALA A 1 73 ? 10.638 -0.370 -19.929 1.00 97.25 73 ALA A CA 1
ATOM 558 C C . ALA A 1 73 ? 10.188 0.500 -21.106 1.00 97.25 73 ALA A C 1
ATOM 560 O O . ALA A 1 73 ? 10.411 1.710 -21.095 1.00 97.25 73 ALA A O 1
ATOM 561 N N . ASN A 1 74 ? 9.486 -0.083 -22.081 1.00 96.75 74 ASN A N 1
ATOM 562 C CA . ASN A 1 74 ? 8.903 0.669 -23.194 1.00 96.75 74 ASN A CA 1
ATOM 563 C C . ASN A 1 74 ? 7.828 1.653 -22.716 1.00 96.75 74 ASN A C 1
ATOM 565 O O . ASN A 1 74 ? 7.759 2.779 -23.203 1.00 96.75 74 ASN A O 1
ATOM 569 N N . LEU A 1 75 ? 7.012 1.245 -21.741 1.00 96.31 75 LEU A N 1
ATOM 570 C CA . LEU A 1 75 ? 5.955 2.075 -21.171 1.00 96.31 75 LEU A CA 1
ATOM 571 C C . LEU A 1 75 ? 6.503 3.270 -20.375 1.00 96.31 75 LEU A C 1
ATOM 573 O O . LEU A 1 75 ? 5.911 4.347 -20.411 1.00 96.31 75 LEU A O 1
ATOM 577 N N . LEU A 1 76 ? 7.626 3.088 -19.674 1.00 95.94 76 LEU A N 1
ATOM 578 C CA . LEU A 1 76 ? 8.289 4.144 -18.901 1.00 95.94 76 LEU A CA 1
ATOM 579 C C . LEU A 1 76 ? 9.359 4.912 -19.689 1.00 95.94 76 LEU A C 1
ATOM 581 O O . LEU A 1 76 ? 9.878 5.905 -19.184 1.00 95.94 76 LEU A O 1
ATOM 585 N N . GLY A 1 77 ? 9.740 4.443 -20.880 1.00 95.44 77 GLY A N 1
ATOM 586 C CA . GLY A 1 77 ? 10.853 4.997 -21.653 1.00 95.44 77 GLY A CA 1
ATOM 587 C C . GLY A 1 77 ? 12.213 4.902 -20.948 1.00 95.44 77 GLY A C 1
ATOM 588 O O . GLY A 1 77 ? 13.109 5.680 -21.258 1.00 95.44 77 GLY A O 1
ATOM 589 N N . SER A 1 78 ? 12.371 3.992 -19.983 1.00 94.31 78 SER A N 1
ATOM 590 C CA . SER A 1 78 ? 13.602 3.821 -19.199 1.00 94.31 78 SER A CA 1
ATOM 591 C C . SER A 1 78 ? 13.799 2.356 -18.802 1.00 94.31 78 SER A C 1
ATOM 593 O O . SER A 1 78 ? 12.814 1.624 -18.691 1.00 94.31 78 SER A O 1
ATOM 595 N N . PRO A 1 79 ? 15.043 1.892 -18.573 1.00 95.50 79 PRO A N 1
ATOM 596 C CA . PRO A 1 79 ? 15.269 0.562 -18.023 1.00 95.50 79 PRO A CA 1
ATOM 597 C C . PRO A 1 79 ? 14.566 0.415 -16.671 1.00 95.50 79 PRO A C 1
ATOM 599 O O . PRO A 1 79 ? 14.482 1.371 -15.894 1.00 95.50 79 PRO A O 1
ATOM 602 N N . VAL A 1 80 ? 14.077 -0.790 -16.387 1.00 97.38 80 VAL A N 1
ATOM 603 C CA . VAL A 1 80 ? 13.309 -1.077 -15.173 1.00 97.38 80 VAL A CA 1
ATOM 604 C C . VAL A 1 80 ? 14.005 -2.103 -14.294 1.00 97.38 80 VAL A C 1
ATOM 606 O O . VAL A 1 80 ? 14.798 -2.920 -14.761 1.00 97.38 80 VAL A O 1
ATOM 609 N N . SER A 1 81 ? 13.683 -2.070 -13.007 1.00 96.38 81 SER A N 1
ATOM 610 C CA . SER A 1 81 ? 14.054 -3.110 -12.052 1.00 96.38 81 SER A CA 1
ATOM 611 C C . SER A 1 81 ? 12.911 -3.370 -11.080 1.00 96.38 81 SER A C 1
ATOM 613 O O . SER A 1 81 ? 12.081 -2.495 -10.831 1.00 96.38 81 SER A O 1
ATOM 615 N N . ALA A 1 82 ? 12.845 -4.591 -10.549 1.00 97.06 82 ALA A N 1
ATOM 616 C CA . ALA A 1 82 ? 11.852 -4.942 -9.541 1.00 97.06 82 ALA A CA 1
ATOM 617 C C . ALA A 1 82 ? 12.020 -4.061 -8.298 1.00 97.06 82 ALA A C 1
ATOM 619 O O . ALA A 1 82 ? 13.137 -3.861 -7.817 1.00 97.06 82 ALA A O 1
ATOM 620 N N . THR A 1 83 ? 10.908 -3.561 -7.760 1.00 95.25 83 THR A N 1
ATOM 621 C CA . THR A 1 83 ? 10.933 -2.791 -6.514 1.00 95.25 83 THR A CA 1
ATOM 622 C C . THR A 1 83 ? 11.395 -3.663 -5.336 1.00 95.25 83 THR A C 1
ATOM 624 O O . THR A 1 83 ? 11.123 -4.869 -5.334 1.00 95.25 83 THR A O 1
ATOM 627 N N . PRO A 1 84 ? 12.040 -3.084 -4.300 1.00 93.06 84 PRO A N 1
ATOM 628 C CA . PRO A 1 84 ? 12.573 -3.843 -3.157 1.00 93.06 84 PRO A CA 1
ATOM 629 C C . PRO A 1 84 ? 11.531 -4.597 -2.323 1.00 93.06 84 PRO A C 1
ATOM 631 O O . PRO A 1 84 ? 11.889 -5.446 -1.511 1.00 93.06 84 PRO A O 1
ATOM 634 N N . VAL A 1 85 ? 10.255 -4.238 -2.461 1.00 94.19 85 VAL A N 1
ATOM 635 C CA . VAL A 1 85 ? 9.121 -4.928 -1.842 1.00 94.19 85 VAL A CA 1
ATOM 636 C C . VAL A 1 85 ? 8.114 -5.250 -2.935 1.00 94.19 85 VAL A C 1
ATOM 638 O O . VAL A 1 85 ? 7.855 -4.411 -3.804 1.00 94.19 85 VAL A O 1
ATOM 641 N N . GLN A 1 86 ? 7.582 -6.469 -2.903 1.00 95.75 86 GLN A N 1
ATOM 642 C CA . GLN A 1 86 ? 6.599 -6.973 -3.858 1.00 95.75 86 GLN A CA 1
ATOM 643 C C . GLN A 1 86 ? 5.286 -7.330 -3.152 1.00 95.75 86 GLN A C 1
ATOM 645 O O . GLN A 1 86 ? 5.242 -7.578 -1.945 1.00 95.75 86 GLN A O 1
ATOM 650 N N . GLY A 1 87 ? 4.198 -7.336 -3.921 1.00 91.75 87 GLY A N 1
ATOM 651 C CA . GLY A 1 87 ? 2.876 -7.734 -3.444 1.00 91.75 87 GLY A CA 1
ATOM 652 C C . GLY A 1 87 ? 2.643 -9.230 -3.639 1.00 91.75 87 GLY A C 1
ATOM 653 O O . GLY A 1 87 ? 3.179 -9.846 -4.557 1.00 91.75 87 GLY A O 1
ATOM 654 N N . ALA A 1 88 ? 1.790 -9.837 -2.813 1.00 89.88 88 ALA A N 1
ATOM 655 C CA . ALA A 1 88 ? 1.466 -11.262 -2.940 1.00 89.88 88 ALA A CA 1
ATOM 656 C C . ALA A 1 88 ? 0.701 -11.610 -4.234 1.00 89.88 88 ALA A C 1
ATOM 658 O O . ALA A 1 88 ? 0.664 -12.775 -4.630 1.00 89.88 88 ALA A O 1
ATOM 659 N N . THR A 1 89 ? 0.076 -10.614 -4.867 1.00 91.44 89 THR A N 1
ATOM 660 C CA . THR A 1 89 ? -0.792 -10.752 -6.049 1.00 91.44 89 THR A CA 1
ATOM 661 C C . THR A 1 89 ? -0.361 -9.851 -7.212 1.00 91.44 89 THR A C 1
ATOM 663 O O . THR A 1 89 ? -1.116 -9.662 -8.174 1.00 91.44 89 THR A O 1
ATOM 666 N N . SER A 1 90 ? 0.847 -9.285 -7.138 1.00 96.06 90 SER A N 1
ATOM 667 C CA . SER A 1 90 ? 1.343 -8.333 -8.128 1.00 96.06 90 SER A CA 1
ATOM 668 C C . SER A 1 90 ? 2.855 -8.373 -8.284 1.00 96.06 90 SER A C 1
ATOM 670 O O . SER A 1 90 ? 3.571 -8.511 -7.295 1.00 96.06 90 SER A O 1
ATOM 672 N N . TYR A 1 91 ? 3.324 -8.102 -9.495 1.00 98.19 91 TYR A N 1
ATOM 673 C CA . TYR A 1 91 ? 4.716 -7.794 -9.789 1.00 98.19 91 TYR A CA 1
ATOM 674 C C . TYR A 1 91 ? 4.864 -6.302 -10.091 1.00 98.19 91 TYR A C 1
ATOM 676 O O . TYR A 1 91 ? 4.124 -5.762 -10.912 1.00 98.19 91 TYR A O 1
ATOM 684 N N . THR A 1 92 ? 5.790 -5.622 -9.417 1.00 97.81 92 THR A N 1
ATOM 685 C CA . THR A 1 92 ? 6.001 -4.174 -9.558 1.00 97.81 92 THR A CA 1
ATOM 686 C C . THR A 1 92 ? 7.447 -3.868 -9.917 1.00 97.81 92 THR A C 1
ATOM 688 O O . THR A 1 92 ? 8.380 -4.345 -9.265 1.00 97.81 92 THR A O 1
ATOM 691 N N . VAL A 1 93 ? 7.630 -3.031 -10.934 1.00 97.75 93 VAL A N 1
ATOM 692 C CA . VAL A 1 93 ? 8.937 -2.541 -11.374 1.00 97.75 93 VAL A CA 1
ATOM 693 C C . VAL A 1 93 ? 8.966 -1.019 -11.382 1.00 97.75 93 VAL A C 1
ATOM 695 O O . VAL A 1 93 ? 7.962 -0.370 -11.670 1.00 97.75 93 VAL A O 1
ATOM 698 N N . SER A 1 94 ? 10.122 -0.444 -11.078 1.00 95.88 94 SER A N 1
ATOM 699 C CA . SER A 1 94 ? 10.389 0.993 -11.155 1.00 95.88 94 SER A CA 1
ATOM 700 C C . SER A 1 94 ? 11.359 1.292 -12.289 1.00 95.88 94 SER A C 1
ATOM 702 O O . SER A 1 94 ? 12.322 0.544 -12.483 1.00 95.88 94 SER A O 1
ATOM 704 N N . GLY A 1 95 ? 11.136 2.396 -13.002 1.00 90.38 95 GLY A N 1
ATOM 705 C CA . GLY A 1 95 ? 12.124 2.929 -13.940 1.00 90.38 95 GLY A CA 1
ATOM 706 C C . GLY A 1 95 ? 13.249 3.642 -13.191 1.00 90.38 95 GLY A C 1
ATOM 707 O O . GLY A 1 95 ? 12.987 4.335 -12.213 1.00 90.38 95 GLY A O 1
ATOM 708 N N . TYR A 1 96 ? 14.499 3.488 -13.632 1.00 79.38 96 TYR A N 1
ATOM 709 C CA . TYR A 1 96 ? 15.640 4.151 -12.974 1.00 79.38 96 TYR A CA 1
ATOM 710 C C . TYR A 1 96 ? 15.583 5.680 -13.078 1.00 79.38 96 TYR A C 1
ATOM 712 O O . TYR A 1 96 ? 15.958 6.386 -12.147 1.00 79.38 96 TYR A O 1
ATOM 720 N N . GLU A 1 97 ? 15.118 6.178 -14.222 1.00 80.06 97 GLU A N 1
ATOM 721 C CA . GLU A 1 97 ? 15.047 7.611 -14.532 1.00 80.06 97 GLU A CA 1
ATOM 722 C C . GLU A 1 97 ? 13.609 8.147 -14.465 1.00 80.06 97 GLU A C 1
ATOM 724 O O . GLU A 1 97 ? 13.385 9.356 -14.409 1.00 80.06 97 GLU A O 1
ATOM 729 N N . ALA A 1 98 ? 12.622 7.247 -14.445 1.00 77.44 98 ALA A N 1
ATOM 730 C CA . ALA A 1 98 ? 11.217 7.597 -14.347 1.00 77.44 98 ALA A CA 1
ATOM 731 C C . ALA A 1 98 ? 10.783 7.669 -12.878 1.00 77.44 98 ALA A C 1
ATOM 733 O O . ALA A 1 98 ? 10.937 6.715 -12.121 1.00 77.44 98 ALA A O 1
ATOM 734 N N . ALA A 1 99 ? 10.121 8.759 -12.483 1.00 89.75 99 ALA A N 1
ATOM 735 C CA . ALA A 1 99 ? 9.459 8.877 -11.178 1.00 89.75 99 ALA A CA 1
ATOM 736 C C . ALA A 1 99 ? 8.144 8.062 -11.114 1.00 89.75 99 ALA A C 1
ATOM 738 O O . ALA A 1 99 ? 7.131 8.520 -10.577 1.00 89.75 99 ALA A O 1
ATOM 739 N N . GLN A 1 100 ? 8.131 6.872 -11.718 1.00 94.06 100 GLN A N 1
ATOM 740 C CA . GLN A 1 100 ? 6.956 6.034 -11.932 1.00 94.06 100 GLN A CA 1
ATOM 741 C C . GLN A 1 100 ? 7.283 4.547 -11.767 1.00 94.06 100 GLN A C 1
ATOM 743 O O . GLN A 1 100 ? 8.412 4.100 -11.978 1.00 94.06 100 GLN A O 1
ATOM 748 N N . VAL A 1 101 ? 6.254 3.781 -11.421 1.00 95.94 101 VAL A N 1
ATOM 749 C CA . VAL A 1 101 ? 6.266 2.320 -11.370 1.00 95.94 101 VAL A CA 1
ATOM 750 C C . VAL A 1 101 ? 5.252 1.750 -12.350 1.00 95.94 101 VAL A C 1
ATOM 752 O O . VAL A 1 101 ? 4.203 2.355 -12.592 1.00 95.94 101 VAL A O 1
ATOM 755 N N . VAL A 1 102 ? 5.546 0.562 -12.870 1.00 98.06 102 VAL A N 1
ATOM 756 C CA . VAL A 1 102 ? 4.575 -0.288 -13.562 1.00 98.06 102 VAL A CA 1
ATOM 757 C C . VAL A 1 102 ? 4.251 -1.456 -12.651 1.00 98.06 102 VAL A C 1
ATOM 759 O O . VAL A 1 102 ? 5.145 -2.168 -12.197 1.00 98.06 102 VAL A O 1
ATOM 762 N N . GLN A 1 103 ? 2.967 -1.649 -12.385 1.00 97.94 103 GLN A N 1
ATOM 763 C CA . GLN A 1 103 ? 2.468 -2.753 -11.587 1.00 97.94 103 GLN A CA 1
ATOM 764 C C . GLN A 1 103 ? 1.594 -3.665 -12.446 1.00 97.94 103 GLN A C 1
ATOM 766 O O . GLN A 1 103 ? 0.618 -3.226 -13.055 1.00 97.94 103 GLN A O 1
ATOM 771 N N . PHE A 1 104 ? 1.938 -4.947 -12.444 1.00 98.31 104 PHE A N 1
ATOM 772 C CA . PHE A 1 104 ? 1.209 -6.035 -13.075 1.00 98.31 104 PHE A CA 1
ATOM 773 C C . PHE A 1 104 ? 0.458 -6.798 -11.993 1.00 98.31 104 PHE A C 1
ATOM 775 O O . PHE A 1 104 ? 1.073 -7.289 -11.048 1.00 98.31 104 PHE A O 1
ATOM 782 N N . ARG A 1 105 ? -0.865 -6.893 -12.095 1.00 97.50 105 ARG A N 1
ATOM 783 C CA . ARG A 1 105 ? -1.713 -7.485 -11.055 1.00 97.50 105 ARG A CA 1
ATOM 784 C C . ARG A 1 105 ? -2.545 -8.634 -11.579 1.00 97.50 105 ARG A C 1
ATOM 786 O O . ARG A 1 105 ? -3.076 -8.580 -12.688 1.00 97.50 105 ARG A O 1
ATOM 793 N N . ARG A 1 106 ? -2.757 -9.619 -10.709 1.00 95.88 106 ARG A N 1
ATOM 794 C CA . ARG A 1 106 ? -3.723 -10.695 -10.935 1.00 95.88 106 ARG A CA 1
ATOM 795 C C . ARG A 1 106 ? -5.167 -10.187 -11.001 1.00 95.88 106 ARG A C 1
ATOM 797 O O . ARG A 1 106 ? -5.960 -10.725 -11.763 1.00 95.88 106 ARG A O 1
ATOM 804 N N . SER A 1 107 ? -5.518 -9.194 -10.186 1.00 94.88 107 SER A N 1
ATOM 805 C CA . SER A 1 107 ? -6.871 -8.638 -10.085 1.00 94.88 107 SER A CA 1
ATOM 806 C C . SER A 1 107 ? -6.909 -7.157 -10.449 1.00 94.88 107 SER A C 1
ATOM 808 O O . SER A 1 107 ? -5.924 -6.428 -10.302 1.00 94.88 107 SER A O 1
ATOM 810 N N . GLN A 1 108 ? -8.071 -6.716 -10.927 1.00 95.75 108 GLN A N 1
ATOM 811 C CA . GLN A 1 108 ? -8.308 -5.325 -11.282 1.00 95.75 108 GLN A CA 1
ATOM 812 C C . GLN A 1 108 ? -8.341 -4.436 -10.030 1.00 95.75 108 GLN A C 1
ATOM 814 O O . GLN A 1 108 ? -9.034 -4.747 -9.064 1.00 95.75 108 GLN A O 1
ATOM 819 N N . LEU A 1 109 ? -7.638 -3.302 -10.069 1.00 95.12 109 LEU A N 1
ATOM 820 C CA . LEU A 1 109 ? -7.738 -2.267 -9.045 1.00 95.12 109 LEU A CA 1
ATOM 821 C C . LEU A 1 109 ? -9.087 -1.533 -9.098 1.00 95.12 109 LEU A C 1
ATOM 823 O O . LEU A 1 109 ? -9.576 -1.210 -10.190 1.00 95.12 109 LEU A O 1
ATOM 827 N N . PRO A 1 110 ? -9.640 -1.169 -7.929 1.00 94.56 110 PRO A N 1
ATOM 828 C CA . PRO A 1 110 ? -10.864 -0.388 -7.814 1.00 94.56 110 PRO A CA 1
ATOM 829 C C . PRO A 1 110 ? -10.606 1.099 -8.138 1.00 94.56 110 PRO A C 1
ATOM 831 O O . PRO A 1 110 ? -10.593 1.957 -7.258 1.00 94.56 110 PRO A O 1
ATOM 834 N N . MET A 1 111 ? -10.380 1.431 -9.417 1.00 94.44 111 MET A N 1
ATOM 835 C CA . MET A 1 111 ? -9.912 2.766 -9.844 1.00 94.44 111 MET A CA 1
ATOM 836 C C . MET A 1 111 ? -10.798 3.921 -9.363 1.00 94.44 111 MET A C 1
ATOM 838 O O . MET A 1 111 ? -10.284 4.960 -8.961 1.00 94.44 111 MET A O 1
ATOM 842 N N . ARG A 1 112 ? -12.122 3.724 -9.325 1.00 91.69 112 ARG A N 1
ATOM 843 C CA . ARG A 1 112 ? -13.059 4.729 -8.807 1.00 91.69 112 ARG A CA 1
ATOM 844 C C . ARG A 1 112 ? -12.842 4.992 -7.316 1.00 91.69 112 ARG A C 1
ATOM 846 O O . ARG A 1 112 ? -12.868 6.143 -6.889 1.00 91.69 112 ARG A O 1
ATOM 853 N N . GLN A 1 113 ? -12.622 3.948 -6.518 1.00 91.31 113 GLN A N 1
ATOM 854 C CA . GLN A 1 113 ? -12.275 4.099 -5.107 1.00 91.31 113 GLN A CA 1
ATOM 855 C C . GLN A 1 113 ? -10.921 4.795 -4.956 1.00 91.31 113 GLN A C 1
ATOM 857 O O . GLN A 1 113 ? -10.805 5.693 -4.135 1.00 91.31 113 GLN A O 1
ATOM 862 N N . ILE A 1 114 ? -9.923 4.462 -5.776 1.00 92.81 114 ILE A N 1
ATOM 863 C CA . ILE A 1 114 ? -8.603 5.116 -5.735 1.00 92.81 114 ILE A CA 1
ATOM 864 C C . ILE A 1 114 ? -8.718 6.620 -6.027 1.00 92.81 114 ILE A C 1
ATOM 866 O O . ILE A 1 114 ? -8.090 7.434 -5.352 1.00 92.81 114 ILE A O 1
ATOM 870 N N . GLU A 1 115 ? -9.553 7.020 -6.986 1.00 91.06 115 GLU A N 1
ATOM 871 C CA . GLU A 1 115 ? -9.833 8.434 -7.263 1.00 91.06 115 GLU A CA 1
ATOM 872 C C . GLU A 1 115 ? -10.492 9.141 -6.072 1.00 91.06 115 GLU A C 1
ATOM 874 O O . GLU A 1 115 ? -10.087 10.247 -5.712 1.00 91.06 115 GLU A O 1
ATOM 879 N N . VAL A 1 116 ? -11.457 8.492 -5.415 1.00 90.44 116 VAL A N 1
ATOM 880 C CA . VAL A 1 116 ? -12.071 9.012 -4.182 1.00 90.44 116 VAL A CA 1
ATOM 881 C C . VAL A 1 116 ? -11.040 9.092 -3.052 1.00 90.44 116 VAL A C 1
ATOM 883 O O . VAL A 1 116 ? -10.981 10.101 -2.355 1.00 90.44 116 VAL A O 1
ATOM 886 N N . ALA A 1 117 ? -10.174 8.089 -2.896 1.00 91.62 117 ALA A N 1
ATOM 887 C CA . ALA A 1 117 ? -9.096 8.102 -1.912 1.00 91.62 117 ALA A CA 1
ATOM 888 C C . ALA A 1 117 ? -8.164 9.299 -2.137 1.00 91.62 117 ALA A C 1
ATOM 890 O O . ALA A 1 117 ? -7.842 10.009 -1.190 1.00 91.62 117 ALA A O 1
ATOM 891 N N . ARG A 1 118 ? -7.803 9.601 -3.387 1.00 91.19 118 ARG A N 1
ATOM 892 C CA . ARG A 1 118 ? -7.007 10.793 -3.724 1.00 91.19 118 ARG A CA 1
ATOM 893 C C . ARG A 1 118 ? -7.697 12.097 -3.328 1.00 91.19 118 ARG A C 1
ATOM 895 O O . ARG A 1 118 ? -7.020 13.023 -2.902 1.00 91.19 118 ARG A O 1
ATOM 902 N N . GLN A 1 119 ? -9.021 12.184 -3.438 1.00 89.12 119 GLN A N 1
ATOM 903 C CA . GLN A 1 119 ? -9.769 13.371 -3.002 1.00 89.12 119 GLN A CA 1
ATOM 904 C C . GLN A 1 119 ? -9.810 13.501 -1.473 1.00 89.12 119 GLN A C 1
ATOM 906 O O . GLN A 1 119 ? -9.677 14.602 -0.949 1.00 89.12 119 GLN A O 1
ATOM 911 N N . LEU A 1 120 ? -9.968 12.384 -0.756 1.00 88.38 120 LEU A N 1
ATOM 912 C CA . LEU A 1 120 ? -10.080 12.369 0.707 1.00 88.38 120 LEU A CA 1
ATOM 913 C C . LEU A 1 120 ? -8.734 12.551 1.406 1.00 88.38 120 LEU A C 1
ATOM 915 O O . LEU A 1 120 ? -8.624 13.265 2.398 1.00 88.38 120 LEU A O 1
ATOM 919 N N . TYR A 1 121 ? -7.709 11.881 0.901 1.00 90.25 121 TYR A N 1
ATOM 920 C CA . TYR A 1 121 ? -6.404 11.773 1.540 1.00 90.25 121 TYR A CA 1
ATOM 921 C C . TYR A 1 121 ? -5.341 12.634 0.851 1.00 90.25 121 TYR A C 1
ATOM 923 O O . TYR A 1 121 ? -4.220 12.729 1.340 1.00 90.25 121 TYR A O 1
ATOM 931 N N . GLY A 1 122 ? -5.679 13.284 -0.266 1.00 88.56 122 GLY A N 1
ATOM 932 C CA . GLY A 1 122 ? -4.804 14.225 -0.958 1.00 88.56 122 GLY A CA 1
ATOM 933 C C . GLY A 1 122 ? -3.438 13.622 -1.269 1.00 88.56 122 GLY A C 1
ATOM 934 O O . GLY A 1 122 ? -3.321 12.558 -1.883 1.00 88.56 122 GLY A O 1
ATOM 935 N N . ASP A 1 123 ? -2.402 14.298 -0.783 1.00 87.06 123 ASP A N 1
ATOM 936 C CA . ASP A 1 123 ? -1.009 13.949 -1.034 1.00 87.06 123 ASP A CA 1
ATOM 937 C C . ASP A 1 123 ? -0.556 12.645 -0.375 1.00 87.06 123 ASP A C 1
ATOM 939 O O . ASP A 1 123 ? 0.586 12.262 -0.578 1.00 87.06 123 ASP A O 1
ATOM 943 N N . PHE A 1 124 ? -1.390 11.925 0.377 1.00 90.50 124 PHE A N 1
ATOM 944 C CA . PHE A 1 124 ? -1.028 10.583 0.847 1.00 90.50 124 PHE A CA 1
ATOM 945 C C . PHE A 1 124 ? -1.152 9.509 -0.243 1.00 90.50 124 PHE A C 1
ATOM 947 O O . PHE A 1 124 ? -0.522 8.460 -0.124 1.00 90.50 124 PHE A O 1
ATOM 954 N N . VAL A 1 125 ? -1.923 9.753 -1.309 1.00 92.12 125 VAL A N 1
ATOM 955 C CA . VAL A 1 125 ? -2.282 8.719 -2.294 1.00 92.12 125 VAL A CA 1
ATOM 956 C C . VAL A 1 125 ? -1.588 8.974 -3.636 1.00 92.12 125 VAL A C 1
ATOM 958 O O . VAL A 1 125 ? -1.787 10.036 -4.243 1.00 92.12 125 VAL A O 1
ATOM 961 N N . PRO A 1 126 ? -0.790 8.022 -4.158 1.00 92.12 126 PRO A N 1
ATOM 962 C CA . PRO A 1 126 ? -0.162 8.165 -5.461 1.00 92.12 126 PRO A CA 1
ATOM 963 C C . PRO A 1 126 ? -1.195 8.278 -6.578 1.00 92.12 126 PRO A C 1
ATOM 965 O O . PRO A 1 126 ? -2.375 7.957 -6.448 1.00 92.12 126 PRO A O 1
ATOM 968 N N . GLU A 1 127 ? -0.741 8.797 -7.713 1.00 91.94 127 GLU A N 1
ATOM 969 C CA . GLU A 1 127 ? -1.550 8.720 -8.928 1.00 91.94 127 GLU A CA 1
ATOM 970 C C . GLU A 1 127 ? -1.387 7.327 -9.485 1.00 91.94 127 GLU A C 1
ATOM 972 O O . GLU A 1 127 ? -0.281 6.797 -9.455 1.00 91.94 127 GLU A O 1
ATOM 977 N N . CYS A 1 128 ? -2.482 6.759 -9.966 1.00 94.19 128 CYS A N 1
ATOM 978 C CA . CYS A 1 128 ? -2.520 5.442 -10.562 1.00 94.19 128 CYS A CA 1
ATOM 979 C C . CYS A 1 128 ? -3.418 5.517 -11.796 1.00 94.19 128 CYS A C 1
ATOM 981 O O . CYS A 1 128 ? -4.495 6.113 -11.747 1.00 94.19 128 CYS A O 1
ATOM 983 N N . LYS A 1 129 ? -2.963 4.943 -12.906 1.00 95.75 129 LYS A N 1
ATOM 984 C CA . LYS A 1 129 ? -3.677 4.884 -14.182 1.00 95.75 129 LYS A CA 1
ATOM 985 C C . LYS A 1 129 ? -3.639 3.461 -14.705 1.00 95.75 129 LYS A C 1
ATOM 987 O O . LYS A 1 129 ? -2.581 2.837 -14.703 1.00 95.75 129 LYS A O 1
ATOM 992 N N . SER A 1 130 ? -4.774 2.958 -15.181 1.00 97.00 130 SER A N 1
ATOM 993 C CA . SER A 1 130 ? -4.815 1.669 -15.871 1.00 97.00 130 SER A CA 1
ATOM 994 C C . SER A 1 130 ? -4.274 1.803 -17.293 1.00 97.00 130 SER A C 1
ATOM 996 O O . SER A 1 130 ? -4.565 2.782 -17.975 1.00 97.00 130 SER A O 1
ATOM 998 N N . GLN A 1 131 ? -3.513 0.803 -17.728 1.00 97.69 131 GLN A N 1
ATOM 999 C CA . GLN A 1 131 ? -2.988 0.665 -19.091 1.00 97.69 131 GLN A CA 1
ATOM 1000 C C . GLN A 1 131 ? -3.618 -0.528 -19.829 1.00 97.69 131 GLN A C 1
ATOM 1002 O O . GLN A 1 131 ? -3.142 -0.938 -20.883 1.00 97.69 131 GLN A O 1
ATOM 1007 N N . GLY A 1 132 ? -4.690 -1.103 -19.274 1.00 96.88 132 GLY A N 1
ATOM 1008 C CA . GLY A 1 132 ? -5.326 -2.301 -19.810 1.00 96.88 132 GLY A CA 1
ATOM 1009 C C . GLY A 1 132 ? -4.665 -3.589 -19.320 1.00 96.88 132 GLY A C 1
ATOM 1010 O O . GLY A 1 132 ? -4.384 -3.732 -18.130 1.00 96.88 132 GLY A O 1
ATOM 1011 N N . MET A 1 133 ? -4.484 -4.543 -20.232 1.00 97.81 133 MET A N 1
ATOM 1012 C CA . MET A 1 133 ? -4.032 -5.906 -19.943 1.00 97.81 133 MET A CA 1
ATOM 1013 C C . MET A 1 133 ? -2.722 -6.215 -20.669 1.00 97.81 133 MET A C 1
ATOM 1015 O O . MET A 1 133 ? -2.543 -5.815 -21.818 1.00 97.81 133 MET A O 1
ATOM 1019 N N . PHE A 1 134 ? -1.864 -7.007 -20.033 1.00 97.19 134 PHE A N 1
ATOM 1020 C CA . PHE A 1 134 ? -0.742 -7.693 -20.667 1.00 97.19 134 PHE A CA 1
ATOM 1021 C C . PHE A 1 134 ? -0.929 -9.195 -20.446 1.00 97.19 134 PHE A C 1
ATOM 1023 O O . PHE A 1 134 ? -0.782 -9.689 -19.330 1.00 97.19 134 PHE A O 1
ATOM 1030 N N . GLY A 1 135 ? -1.339 -9.924 -21.486 1.00 95.50 135 GLY A N 1
ATOM 1031 C CA . GLY A 1 135 ? -1.740 -11.324 -21.333 1.00 95.50 135 GLY A CA 1
ATOM 1032 C C . GLY A 1 135 ? -2.844 -11.480 -20.267 1.00 95.50 135 GLY A C 1
ATOM 1033 O O . GLY A 1 135 ? -3.893 -10.846 -20.403 1.00 95.50 135 GLY A O 1
ATOM 1034 N N . PRO A 1 136 ? -2.641 -12.293 -19.210 1.00 96.19 136 PRO A N 1
ATOM 1035 C CA . PRO A 1 136 ? -3.643 -12.534 -18.172 1.00 96.19 136 PRO A CA 1
ATOM 1036 C C . PRO A 1 136 ? -3.630 -11.513 -17.019 1.00 96.19 136 PRO A C 1
ATOM 1038 O O . PRO A 1 136 ? -4.411 -11.676 -16.084 1.00 96.19 136 PRO A O 1
ATOM 1041 N N . VAL A 1 137 ? -2.752 -10.501 -17.035 1.00 98.12 137 VAL A N 1
ATOM 1042 C CA . VAL A 1 137 ? -2.578 -9.566 -15.907 1.00 98.12 137 VAL A CA 1
ATOM 1043 C C . VAL A 1 137 ? -2.995 -8.142 -16.260 1.00 98.12 137 VAL A C 1
ATOM 1045 O O . VAL A 1 137 ? -2.810 -7.672 -17.384 1.00 98.12 137 VAL A O 1
ATOM 1048 N N . HIS A 1 138 ? -3.537 -7.437 -15.271 1.00 98.31 138 HIS A N 1
ATOM 1049 C CA . HIS A 1 138 ? -3.878 -6.023 -15.370 1.00 98.31 138 HIS A CA 1
ATOM 1050 C C . HIS A 1 138 ? -2.629 -5.161 -15.194 1.00 98.31 138 HIS A C 1
ATOM 1052 O O . HIS A 1 138 ? -1.825 -5.417 -14.298 1.00 98.31 138 HIS A O 1
ATOM 1058 N N . VAL A 1 139 ? -2.490 -4.115 -16.005 1.00 98.50 139 VAL A N 1
ATOM 1059 C CA . VAL A 1 139 ? -1.336 -3.212 -15.982 1.00 98.50 139 VAL A CA 1
ATOM 1060 C C . VAL A 1 139 ? -1.744 -1.844 -15.456 1.00 98.50 139 VAL A C 1
ATOM 1062 O O . VAL A 1 139 ? -2.723 -1.244 -15.916 1.00 98.50 139 VAL A O 1
ATOM 1065 N N . TYR A 1 140 ? -0.943 -1.323 -14.534 1.00 98.12 140 TYR A N 1
ATOM 1066 C CA . TYR A 1 140 ? -1.095 0.007 -13.966 1.00 98.12 140 TYR A CA 1
ATOM 1067 C C . TYR A 1 140 ? 0.221 0.769 -13.997 1.00 98.12 140 TYR A C 1
ATOM 1069 O O . TYR A 1 140 ? 1.276 0.204 -13.726 1.00 98.12 140 TYR A O 1
ATOM 1077 N N . VAL A 1 141 ? 0.143 2.066 -14.278 1.00 96.94 141 VAL A N 1
ATOM 1078 C CA . VAL A 1 141 ? 1.249 3.007 -14.081 1.00 96.94 141 VAL A CA 1
ATOM 1079 C C . VAL A 1 141 ? 0.901 3.883 -12.898 1.00 96.94 141 VAL A C 1
ATOM 1081 O O . VAL A 1 141 ? -0.173 4.491 -12.872 1.00 96.94 141 VAL A O 1
ATOM 1084 N N . ALA A 1 142 ? 1.802 3.957 -11.928 1.00 94.19 142 ALA A N 1
ATOM 1085 C CA . ALA A 1 142 ? 1.640 4.805 -10.761 1.00 94.19 142 ALA A CA 1
ATOM 1086 C C . ALA A 1 142 ? 2.881 5.656 -10.511 1.00 94.19 142 ALA A C 1
ATOM 1088 O O . ALA A 1 142 ? 3.961 5.365 -11.018 1.00 94.19 142 ALA A O 1
ATOM 1089 N N . ASN A 1 143 ? 2.730 6.727 -9.736 1.00 92.62 143 ASN A N 1
ATOM 1090 C CA . ASN A 1 143 ? 3.886 7.502 -9.290 1.00 92.62 143 ASN A CA 1
ATOM 1091 C C . ASN A 1 143 ? 4.765 6.643 -8.378 1.00 92.62 143 ASN A C 1
ATOM 1093 O O . ASN A 1 143 ? 4.247 5.971 -7.485 1.00 92.62 143 ASN A O 1
ATOM 1097 N N . LEU A 1 144 ? 6.079 6.700 -8.588 1.00 90.81 144 LEU A N 1
ATOM 1098 C CA . LEU A 1 144 ? 7.032 6.116 -7.659 1.00 90.81 144 LEU A CA 1
ATOM 1099 C C . LEU A 1 144 ? 6.993 6.924 -6.366 1.00 90.81 144 LEU A C 1
ATOM 1101 O O . LEU A 1 144 ? 7.075 8.154 -6.370 1.00 90.81 144 LEU A O 1
ATOM 1105 N N . VAL A 1 145 ? 6.846 6.203 -5.267 1.00 89.62 145 VAL A N 1
ATOM 1106 C CA . VAL A 1 145 ? 6.776 6.773 -3.933 1.00 89.62 145 VAL A CA 1
ATOM 1107 C C . VAL A 1 145 ? 8.192 6.876 -3.367 1.00 89.62 145 VAL A C 1
ATOM 1109 O O . VAL A 1 145 ? 8.916 5.878 -3.400 1.00 89.62 145 VAL A O 1
ATOM 1112 N N . PRO A 1 146 ? 8.622 8.055 -2.885 1.00 88.12 146 PRO A N 1
ATOM 1113 C CA . PRO A 1 146 ? 9.954 8.221 -2.324 1.00 88.12 146 PRO A CA 1
ATOM 1114 C C . PRO A 1 146 ? 10.091 7.503 -0.976 1.00 88.12 146 PRO A C 1
ATOM 1116 O O . PRO A 1 146 ? 9.129 7.368 -0.222 1.00 88.12 146 PRO A O 1
ATOM 1119 N N . GLY A 1 147 ? 11.321 7.097 -0.664 1.00 90.25 147 GLY A N 1
ATOM 1120 C CA . GLY A 1 147 ? 11.654 6.416 0.584 1.00 90.25 147 GLY A CA 1
ATOM 1121 C C . GLY A 1 147 ? 11.307 4.921 0.584 1.00 90.25 147 GLY A C 1
ATOM 1122 O O . GLY A 1 147 ? 10.551 4.439 -0.268 1.00 90.25 147 GLY A O 1
ATOM 1123 N N . PRO A 1 148 ? 11.892 4.144 1.507 1.00 92.12 148 PRO A N 1
ATOM 1124 C CA . PRO A 1 148 ? 11.579 2.732 1.653 1.00 92.12 148 PRO A CA 1
ATOM 1125 C C . PRO A 1 148 ? 10.177 2.527 2.228 1.00 92.12 148 PRO A C 1
ATOM 1127 O O . PRO A 1 148 ? 9.646 3.363 2.962 1.00 92.12 148 PRO A O 1
ATOM 1130 N N . ALA A 1 149 ? 9.627 1.342 1.973 1.00 92.81 149 ALA A N 1
ATOM 1131 C CA . ALA A 1 149 ? 8.509 0.842 2.755 1.00 92.81 149 ALA A CA 1
ATOM 1132 C C . ALA A 1 149 ? 8.914 0.722 4.237 1.00 92.81 149 ALA A C 1
ATOM 1134 O O . ALA A 1 149 ? 10.007 0.238 4.554 1.00 92.81 149 ALA A O 1
ATOM 1135 N N . PHE A 1 150 ? 8.030 1.130 5.148 1.00 92.00 150 PHE A N 1
ATOM 1136 C CA . PHE A 1 150 ? 8.274 1.195 6.587 1.00 92.00 150 PHE A CA 1
ATOM 1137 C C . PHE A 1 150 ? 8.710 -0.158 7.151 1.00 92.00 150 PHE A C 1
ATOM 1139 O O . PHE A 1 150 ? 9.606 -0.215 7.991 1.00 92.00 150 PHE A O 1
ATOM 1146 N N . CYS A 1 151 ? 8.170 -1.257 6.619 1.00 90.12 151 CYS A N 1
ATOM 1147 C CA . CYS A 1 151 ? 8.546 -2.617 7.004 1.00 90.12 151 CYS A CA 1
ATOM 1148 C C . CYS A 1 151 ? 10.063 -2.884 6.913 1.00 90.12 151 CYS A C 1
ATOM 1150 O O . CYS A 1 151 ? 10.602 -3.626 7.735 1.00 90.12 151 CYS A O 1
ATOM 1152 N N . ARG A 1 152 ? 10.772 -2.239 5.972 1.00 91.81 152 ARG A N 1
ATOM 1153 C CA . ARG A 1 152 ? 12.223 -2.392 5.783 1.00 91.81 152 ARG A CA 1
ATOM 1154 C C . ARG A 1 152 ? 13.047 -1.600 6.794 1.00 91.81 152 ARG A C 1
ATOM 1156 O O . ARG A 1 152 ? 14.180 -1.974 7.060 1.00 91.81 152 ARG A O 1
ATOM 1163 N N . VAL A 1 153 ? 12.503 -0.528 7.363 1.00 90.81 153 VAL A N 1
ATOM 1164 C CA . VAL A 1 153 ? 13.227 0.358 8.297 1.00 90.81 153 VAL A CA 1
ATOM 1165 C C . VAL A 1 153 ? 12.674 0.316 9.717 1.00 90.81 153 VAL A C 1
ATOM 1167 O O . VAL A 1 153 ? 13.218 0.944 10.623 1.00 90.81 153 VAL A O 1
ATOM 1170 N N . ARG A 1 154 ? 11.630 -0.481 9.951 1.00 88.31 154 ARG A N 1
ATOM 1171 C CA . ARG A 1 154 ? 10.951 -0.604 11.243 1.00 88.31 154 ARG A CA 1
ATOM 1172 C C . ARG A 1 154 ? 11.896 -0.929 12.395 1.00 88.31 154 ARG A C 1
ATOM 1174 O O . ARG A 1 154 ? 11.800 -0.314 13.451 1.00 88.31 154 ARG A O 1
ATOM 1181 N N . SER A 1 155 ? 12.812 -1.878 12.202 1.00 86.88 155 SER A N 1
ATOM 1182 C CA . SER A 1 155 ? 13.770 -2.274 13.244 1.00 86.88 155 SER A CA 1
ATOM 1183 C C . SER A 1 155 ? 14.651 -1.104 13.686 1.00 86.88 155 SER A C 1
ATOM 1185 O O . SER A 1 155 ? 14.887 -0.925 14.878 1.00 86.88 155 SER A O 1
ATOM 1187 N N . GLN A 1 156 ? 15.076 -0.265 12.740 1.00 88.31 156 GLN A N 1
ATOM 1188 C CA . GLN A 1 156 ? 15.832 0.951 13.013 1.00 88.31 156 GLN A CA 1
ATOM 1189 C C . GLN A 1 156 ? 14.969 2.000 13.721 1.00 88.31 156 GLN A C 1
ATOM 1191 O O . GLN A 1 156 ? 15.418 2.583 14.704 1.00 88.31 156 GLN A O 1
ATOM 1196 N N . PHE A 1 157 ? 13.736 2.219 13.262 1.00 86.81 157 PHE A N 1
ATOM 1197 C CA . PHE A 1 157 ? 12.811 3.191 13.857 1.00 86.81 157 PHE A CA 1
ATOM 1198 C C . PHE A 1 157 ? 12.404 2.836 15.292 1.00 86.81 157 PHE A C 1
ATOM 1200 O O . PHE A 1 157 ? 12.122 3.728 16.086 1.00 86.81 157 PHE A O 1
ATOM 1207 N N . PHE A 1 158 ? 12.404 1.549 15.642 1.00 86.00 158 PHE A N 1
ATOM 1208 C CA . PHE A 1 158 ? 12.132 1.066 16.999 1.00 86.00 158 PHE A CA 1
ATOM 1209 C C . PHE A 1 158 ? 13.369 0.996 17.899 1.00 86.00 158 PHE A C 1
ATOM 1211 O O . PHE A 1 158 ? 13.261 0.585 19.052 1.00 86.00 158 PHE A O 1
ATOM 1218 N N . SER A 1 159 ? 14.539 1.399 17.402 1.00 85.75 159 SER A N 1
ATOM 1219 C CA . SER A 1 159 ? 15.727 1.534 18.240 1.00 85.75 159 SER A CA 1
ATOM 1220 C C . SER A 1 159 ? 15.498 2.590 19.332 1.00 85.75 159 SER A C 1
ATOM 1222 O O . SER A 1 159 ? 14.945 3.652 19.039 1.00 85.75 159 SER A O 1
ATOM 1224 N N . PRO A 1 160 ? 15.988 2.381 20.568 1.00 82.62 160 PRO A N 1
ATOM 1225 C CA . PRO A 1 160 ? 15.823 3.326 21.677 1.00 82.62 160 PRO A CA 1
ATOM 1226 C C . PRO A 1 160 ? 16.659 4.615 21.532 1.00 82.62 160 PRO A C 1
ATOM 1228 O O . PRO A 1 160 ? 16.794 5.386 22.482 1.00 82.62 160 PRO A O 1
ATOM 1231 N N . ALA A 1 161 ? 17.277 4.854 20.372 1.00 86.75 161 ALA A N 1
ATOM 1232 C CA . ALA A 1 161 ? 18.030 6.072 20.114 1.00 86.75 161 ALA A CA 1
ATOM 1233 C C . ALA A 1 161 ? 17.088 7.298 20.084 1.00 86.75 161 ALA A C 1
ATOM 1235 O O . ALA A 1 161 ? 16.099 7.271 19.350 1.00 86.75 161 ALA A O 1
ATOM 1236 N N . PRO A 1 162 ? 17.416 8.413 20.771 1.00 87.50 162 PRO A N 1
ATOM 1237 C CA . PRO A 1 162 ? 16.542 9.593 20.828 1.00 87.50 162 PRO A CA 1
ATOM 1238 C C . PRO A 1 162 ? 16.152 10.158 19.455 1.00 87.50 162 PRO A C 1
ATOM 1240 O O . PRO A 1 162 ? 15.048 10.658 19.264 1.00 87.50 162 PRO A O 1
ATOM 1243 N N . THR A 1 163 ? 17.049 10.061 18.473 1.00 90.06 163 THR A N 1
ATOM 1244 C CA . THR A 1 163 ? 16.775 10.485 17.095 1.00 90.06 163 THR A CA 1
ATOM 1245 C C . THR A 1 163 ? 15.755 9.587 16.397 1.00 90.06 163 THR A C 1
ATOM 1247 O O . THR A 1 163 ? 14.965 10.086 15.602 1.00 90.06 163 THR A O 1
ATOM 1250 N N . MET A 1 164 ? 15.745 8.281 16.681 1.00 90.25 164 MET A N 1
ATOM 1251 C CA . MET A 1 164 ? 14.758 7.349 16.124 1.00 90.25 164 MET A CA 1
ATOM 1252 C C . MET A 1 164 ? 13.403 7.532 16.794 1.00 90.25 164 MET A C 1
ATOM 1254 O O . MET A 1 164 ? 12.393 7.560 16.100 1.00 90.25 164 MET A O 1
ATOM 1258 N N . GLU A 1 165 ? 13.385 7.772 18.106 1.00 87.94 165 GLU A N 1
ATOM 1259 C CA . GLU A 1 165 ? 12.159 8.114 18.829 1.00 87.94 165 GLU A CA 1
ATOM 1260 C C . GLU A 1 165 ? 11.486 9.356 18.226 1.00 87.94 165 GLU A C 1
ATOM 1262 O O . GLU A 1 165 ? 10.292 9.333 17.938 1.00 87.94 165 GLU A O 1
ATOM 1267 N N . GLN A 1 166 ? 12.253 10.417 17.947 1.00 90.50 166 GLN A N 1
ATOM 1268 C CA . GLN A 1 166 ? 11.736 11.620 17.283 1.00 90.50 166 GLN A CA 1
ATOM 1269 C C . GLN A 1 166 ? 11.166 11.327 15.887 1.00 90.50 166 GLN A C 1
ATOM 1271 O O . GLN A 1 166 ? 10.081 11.803 15.555 1.00 90.50 166 GLN A O 1
ATOM 1276 N N . ARG A 1 167 ? 11.861 10.518 15.076 1.00 93.31 167 ARG A N 1
ATOM 1277 C CA . ARG A 1 167 ? 11.377 10.113 13.743 1.00 93.31 167 ARG A CA 1
ATOM 1278 C C . ARG A 1 167 ? 10.096 9.292 13.837 1.00 93.31 167 ARG A C 1
ATOM 1280 O O . ARG A 1 167 ? 9.154 9.548 13.098 1.00 93.31 167 ARG A O 1
ATOM 1287 N N . LEU A 1 168 ? 10.025 8.356 14.779 1.00 90.12 168 LEU A N 1
ATOM 1288 C CA . LEU A 1 168 ? 8.837 7.543 15.013 1.00 90.12 168 LEU A CA 1
ATOM 1289 C C . LEU A 1 168 ? 7.652 8.395 15.482 1.00 90.12 168 LEU A C 1
ATOM 1291 O O . LEU A 1 168 ? 6.535 8.208 15.003 1.00 90.12 168 LEU A O 1
ATOM 1295 N N . GLN A 1 169 ? 7.883 9.365 16.371 1.00 90.44 169 GLN A N 1
ATOM 1296 C CA . GLN A 1 169 ? 6.859 10.336 16.765 1.00 90.44 169 GLN A CA 1
ATOM 1297 C C . GLN A 1 169 ? 6.331 11.103 15.549 1.00 90.44 169 GLN A C 1
ATOM 1299 O O . GLN A 1 169 ? 5.119 11.282 15.428 1.00 90.44 169 GLN A O 1
ATOM 1304 N N . GLN A 1 170 ? 7.209 11.501 14.625 1.00 93.12 170 GLN A N 1
ATOM 1305 C CA . GLN A 1 170 ? 6.801 12.153 13.386 1.00 93.12 170 GLN A CA 1
ATOM 1306 C C . GLN A 1 170 ? 5.959 11.228 12.496 1.00 93.12 170 GLN A C 1
ATOM 1308 O O . GLN A 1 170 ? 4.901 11.635 12.017 1.00 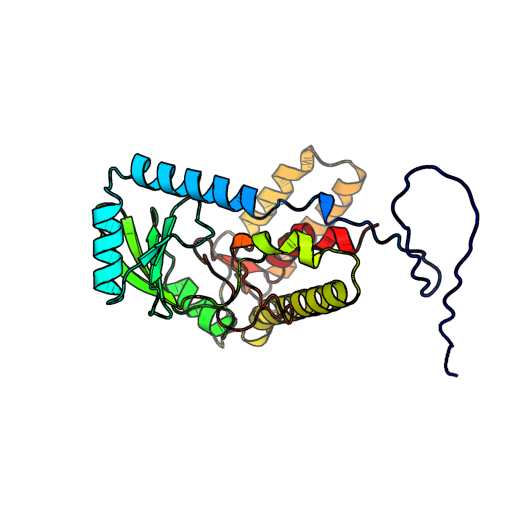93.12 170 GLN A O 1
ATOM 1313 N N . THR A 1 171 ? 6.365 9.967 12.343 1.00 91.25 171 THR A N 1
ATOM 1314 C CA . THR A 1 171 ? 5.603 8.944 11.610 1.00 91.25 171 THR A CA 1
ATOM 1315 C C . THR A 1 171 ? 4.195 8.789 12.191 1.00 91.25 171 THR A C 1
ATOM 1317 O O . THR A 1 171 ? 3.206 8.825 11.460 1.00 91.25 171 THR A O 1
ATOM 1320 N N . VAL A 1 172 ? 4.075 8.684 13.519 1.00 89.50 172 VAL A N 1
ATOM 1321 C CA . VAL A 1 172 ? 2.784 8.558 14.219 1.00 89.50 172 VAL A CA 1
ATOM 1322 C C . VAL A 1 172 ? 1.909 9.801 14.025 1.00 89.50 172 VAL A C 1
ATOM 1324 O O . VAL A 1 172 ? 0.704 9.675 13.796 1.00 89.50 172 VAL A O 1
ATOM 1327 N N . GLN A 1 173 ? 2.491 11.002 14.075 1.00 91.62 173 GLN A N 1
ATOM 1328 C CA . GLN A 1 173 ? 1.758 12.240 13.792 1.00 91.62 173 GLN A CA 1
ATOM 1329 C C . GLN A 1 173 ? 1.226 12.264 12.356 1.00 91.62 173 GLN A C 1
ATOM 1331 O O . GLN A 1 173 ? 0.085 12.666 12.123 1.00 91.62 173 GLN A O 1
ATOM 1336 N N . ASP A 1 174 ? 2.016 11.801 11.395 1.00 91.69 174 ASP A N 1
ATOM 1337 C CA . ASP A 1 174 ? 1.631 11.787 9.986 1.00 91.69 174 ASP A CA 1
ATOM 1338 C C . ASP A 1 174 ? 0.529 10.757 9.713 1.00 91.69 174 ASP A C 1
ATOM 1340 O O . ASP A 1 174 ? -0.417 11.054 8.982 1.00 91.69 174 ASP A O 1
ATOM 1344 N N . PHE A 1 175 ? 0.559 9.607 10.392 1.00 88.62 175 PHE A N 1
ATOM 1345 C CA . PHE A 1 175 ? -0.563 8.665 10.411 1.00 88.62 175 PHE A CA 1
ATOM 1346 C C . PHE A 1 175 ? -1.838 9.283 10.977 1.00 88.62 175 PHE A C 1
ATOM 1348 O O . PHE A 1 175 ? -2.916 9.116 10.403 1.00 88.62 175 PHE A O 1
ATOM 1355 N N . ALA A 1 176 ? -1.736 10.017 12.086 1.00 89.12 176 ALA A N 1
ATOM 1356 C CA . ALA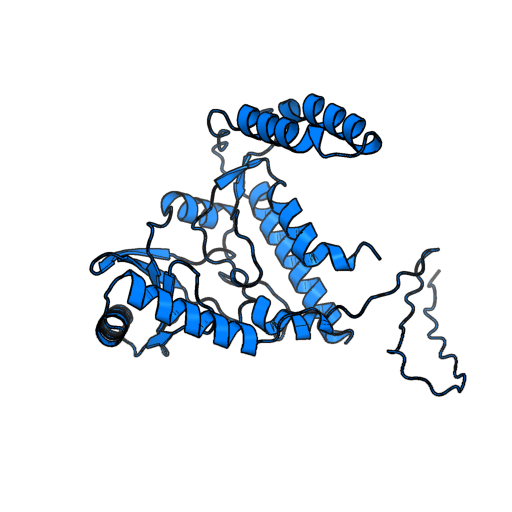 A 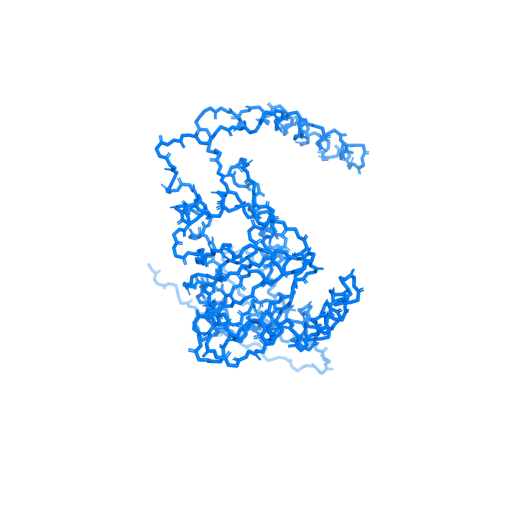1 176 ? -2.888 10.707 12.654 1.00 89.12 176 ALA A CA 1
ATOM 1357 C C . ALA A 1 176 ? -3.468 11.721 11.654 1.00 89.12 176 ALA A C 1
ATOM 1359 O O . ALA A 1 176 ? -4.688 11.794 11.497 1.00 89.12 176 ALA A O 1
ATOM 1360 N N . ARG A 1 177 ? -2.611 12.441 10.912 1.00 91.25 177 ARG A N 1
ATOM 1361 C CA . ARG A 1 177 ? -3.034 13.335 9.819 1.00 91.25 177 ARG A CA 1
ATOM 1362 C C . ARG A 1 177 ? -3.712 12.572 8.681 1.00 91.25 177 ARG A C 1
ATOM 1364 O O . ARG A 1 177 ? -4.749 13.027 8.198 1.00 91.25 177 ARG A O 1
ATOM 1371 N N . PHE A 1 178 ? -3.185 11.417 8.279 1.00 90.62 178 PHE A N 1
ATOM 1372 C CA . PHE A 1 178 ? -3.806 10.560 7.266 1.00 90.62 178 PHE A CA 1
ATOM 1373 C C . PHE A 1 178 ? -5.223 10.137 7.674 1.00 90.62 178 PHE A C 1
ATOM 1375 O O . PHE A 1 178 ? -6.175 10.396 6.937 1.00 90.62 178 PHE A O 1
ATOM 1382 N N . PHE A 1 179 ? -5.402 9.569 8.870 1.00 87.94 179 PHE A N 1
ATOM 1383 C CA . PHE A 1 179 ? -6.732 9.166 9.337 1.00 87.94 179 PHE A CA 1
ATOM 1384 C C . PHE A 1 179 ? -7.668 10.367 9.493 1.00 87.94 179 PHE A C 1
ATOM 1386 O O . PHE A 1 179 ? -8.813 10.308 9.050 1.00 87.94 179 PHE A O 1
ATOM 1393 N N . ALA A 1 180 ? -7.183 11.481 10.048 1.00 89.25 180 ALA A N 1
ATOM 1394 C CA . ALA A 1 180 ? -7.973 12.702 10.176 1.00 89.25 180 ALA A CA 1
ATOM 1395 C C . ALA A 1 180 ? -8.414 13.267 8.816 1.00 89.25 180 ALA A C 1
ATOM 1397 O O . ALA A 1 180 ? -9.500 13.836 8.727 1.00 89.25 180 ALA A O 1
ATOM 1398 N N . SER A 1 181 ? -7.634 13.068 7.748 1.00 88.75 181 SER A N 1
ATOM 1399 C CA . SER A 1 181 ? -7.981 13.546 6.401 1.00 88.75 181 SER A CA 1
ATOM 1400 C C . SER A 1 181 ? -9.299 12.949 5.908 1.00 88.75 181 SER A C 1
ATOM 1402 O O . SER A 1 181 ? -10.131 13.677 5.376 1.00 88.75 181 SER A O 1
ATOM 1404 N N . ALA A 1 182 ? -9.559 11.667 6.190 1.00 85.31 182 ALA A N 1
ATOM 1405 C CA . ALA A 1 182 ? -10.831 11.024 5.851 1.00 85.31 182 ALA A CA 1
ATOM 1406 C C . ALA A 1 182 ? -12.043 11.694 6.523 1.00 85.31 182 ALA A C 1
ATOM 1408 O O . ALA A 1 182 ? -13.132 11.734 5.954 1.00 85.31 182 ALA A O 1
ATOM 1409 N N . TRP A 1 183 ? -11.852 12.207 7.742 1.00 85.06 183 TRP A N 1
ATOM 1410 C CA . TRP A 1 183 ? -12.883 12.918 8.495 1.00 85.06 183 TRP A CA 1
ATOM 1411 C C . TRP A 1 183 ? -13.053 14.358 8.003 1.00 85.06 183 TRP A C 1
ATOM 1413 O O . TRP A 1 183 ? -14.175 14.819 7.799 1.00 85.06 183 TRP A O 1
ATOM 1423 N N . ILE A 1 184 ? -11.939 15.074 7.832 1.00 86.25 184 ILE A N 1
ATOM 1424 C CA . ILE A 1 184 ? -11.909 16.506 7.508 1.00 86.25 184 ILE A CA 1
ATOM 1425 C C . ILE A 1 184 ? -12.360 16.749 6.068 1.00 86.25 184 ILE A C 1
ATOM 1427 O O . ILE A 1 184 ? -13.200 17.611 5.825 1.00 86.25 184 ILE A O 1
ATOM 1431 N N . ASN A 1 185 ? -11.840 15.967 5.123 1.00 82.31 185 ASN A N 1
ATOM 1432 C CA . ASN A 1 185 ? -12.087 16.138 3.693 1.00 82.31 185 ASN A CA 1
ATOM 1433 C C . ASN A 1 185 ? -13.326 15.373 3.221 1.00 82.31 185 ASN A C 1
ATOM 1435 O O . ASN A 1 185 ? -13.430 15.051 2.037 1.00 82.31 185 ASN A O 1
ATOM 1439 N N . LYS A 1 186 ? -14.252 15.049 4.137 1.00 71.00 186 LYS A N 1
ATOM 1440 C CA . LYS A 1 186 ? -15.503 14.360 3.811 1.00 71.00 186 LYS A CA 1
ATOM 1441 C C . LYS A 1 186 ? -16.120 15.017 2.565 1.00 71.00 186 LYS A C 1
ATOM 1443 O O . LYS A 1 186 ? -16.251 16.244 2.546 1.00 71.00 186 LYS A O 1
ATOM 1448 N N . PRO A 1 187 ? -16.513 14.251 1.531 1.00 60.03 187 PRO A N 1
ATOM 1449 C CA . PRO A 1 187 ? -17.078 14.861 0.344 1.00 60.03 187 PRO A CA 1
ATOM 1450 C C . PRO A 1 187 ? -18.370 15.592 0.726 1.00 60.03 187 PRO A C 1
ATOM 1452 O O . PRO A 1 187 ? -19.097 15.166 1.627 1.00 60.03 187 PRO A O 1
ATOM 1455 N N . ALA A 1 188 ? -18.721 16.637 -0.028 1.00 51.69 188 ALA A N 1
ATOM 1456 C CA . ALA A 1 188 ? -20.064 17.230 0.006 1.00 51.69 188 ALA A CA 1
ATOM 1457 C C . ALA A 1 188 ? -21.176 16.197 -0.310 1.00 51.69 188 ALA A C 1
ATOM 1459 O O . ALA A 1 188 ? -22.356 16.448 -0.074 1.00 51.69 188 ALA A O 1
ATOM 1460 N N . HIS A 1 189 ? -20.790 15.018 -0.810 1.00 52.47 189 HIS A N 1
ATOM 1461 C CA . HIS A 1 189 ? -21.616 13.831 -0.962 1.00 52.47 189 HIS A CA 1
ATOM 1462 C C . HIS A 1 189 ? -21.341 12.857 0.186 1.00 52.47 189 HIS A C 1
ATOM 1464 O O . HIS A 1 189 ? -20.264 12.274 0.297 1.00 52.47 189 HIS A O 1
ATOM 1470 N N . THR A 1 190 ? -22.328 12.675 1.054 1.00 60.88 190 THR A N 1
ATOM 1471 C CA . THR A 1 190 ? -22.325 11.625 2.072 1.00 60.88 190 THR A CA 1
ATOM 1472 C C . THR A 1 190 ? -22.096 10.272 1.392 1.00 60.88 190 THR A C 1
ATOM 1474 O O . THR A 1 190 ? -22.923 9.854 0.585 1.00 60.88 190 THR A O 1
ATOM 1477 N N . LEU A 1 191 ? -20.978 9.595 1.684 1.00 75.75 191 LEU A N 1
ATOM 1478 C CA . LEU A 1 191 ? -20.826 8.188 1.313 1.00 75.75 191 LEU A CA 1
ATOM 1479 C C . LEU A 1 191 ? -21.897 7.406 2.075 1.00 75.75 191 LEU A C 1
ATOM 1481 O O . LEU A 1 191 ? -21.982 7.501 3.299 1.00 75.75 191 LEU A O 1
ATOM 1485 N N . GLU A 1 192 ? -22.750 6.690 1.357 1.00 80.69 192 GLU A N 1
ATOM 1486 C CA . GLU A 1 192 ? -23.773 5.867 1.989 1.00 80.69 192 GLU A CA 1
ATOM 1487 C C . GLU A 1 192 ? -23.157 4.556 2.491 1.00 80.69 192 GLU A C 1
ATOM 1489 O O . GLU A 1 192 ? -22.216 4.036 1.877 1.00 80.69 192 GLU A O 1
ATOM 1494 N N . PRO A 1 193 ? -23.653 4.010 3.614 1.00 82.38 193 PRO A N 1
ATOM 1495 C CA . PRO A 1 193 ? -23.244 2.689 4.050 1.00 82.38 193 PRO A CA 1
ATOM 1496 C C . PRO A 1 193 ? -23.602 1.647 2.983 1.00 82.38 193 PRO A C 1
ATOM 1498 O O . PRO A 1 193 ? -24.730 1.656 2.483 1.00 82.38 193 PRO A O 1
ATOM 1501 N N . PRO A 1 194 ? -22.678 0.726 2.650 1.00 85.69 194 PRO A N 1
ATOM 1502 C CA . PRO A 1 194 ? -22.994 -0.413 1.805 1.00 85.69 194 PRO A CA 1
ATOM 1503 C C . PRO A 1 194 ? -24.237 -1.156 2.323 1.00 85.69 194 PRO A C 1
ATOM 1505 O O . PRO A 1 194 ? -24.372 -1.346 3.542 1.00 85.69 194 PRO A O 1
ATOM 1508 N N . PRO A 1 195 ? -25.148 -1.594 1.434 1.00 87.12 195 PRO A N 1
ATOM 1509 C CA . PRO A 1 195 ? -26.306 -2.378 1.838 1.00 87.12 195 PRO A CA 1
ATOM 1510 C C . PRO A 1 195 ? -25.884 -3.597 2.663 1.00 87.12 195 PRO A C 1
ATOM 1512 O O . PRO A 1 195 ? -25.025 -4.367 2.246 1.00 87.12 195 PRO A O 1
ATOM 1515 N N . GLY A 1 196 ? -26.489 -3.771 3.839 1.00 90.44 196 GLY A N 1
ATOM 1516 C CA . GLY A 1 196 ? -26.216 -4.914 4.714 1.00 90.44 196 GLY A CA 1
ATOM 1517 C C . GLY A 1 196 ? -25.006 -4.778 5.647 1.00 90.44 196 GLY A C 1
ATOM 1518 O O . GLY A 1 196 ? -24.847 -5.650 6.496 1.00 90.44 196 GLY A O 1
ATOM 1519 N N . LEU A 1 197 ? -24.221 -3.690 5.591 1.00 90.19 197 LEU A N 1
ATOM 1520 C CA . LEU A 1 197 ? -23.016 -3.527 6.427 1.00 90.19 197 LEU A CA 1
ATOM 1521 C C . LEU A 1 197 ? -23.300 -3.634 7.942 1.00 90.19 197 LEU A C 1
ATOM 1523 O O . LEU A 1 197 ? -22.533 -4.239 8.685 1.00 90.19 197 LEU A O 1
ATOM 1527 N N . LEU A 1 198 ? -24.432 -3.100 8.418 1.00 91.31 198 LEU A N 1
ATOM 1528 C CA . LEU A 1 198 ? -24.848 -3.264 9.821 1.00 91.31 198 LEU A CA 1
ATOM 1529 C C . LEU A 1 198 ? -25.098 -4.739 10.180 1.00 91.31 198 LEU A C 1
ATOM 1531 O O . LEU A 1 198 ? -24.735 -5.189 11.269 1.00 91.31 198 LEU A O 1
ATOM 1535 N N . GLY A 1 199 ? -25.721 -5.487 9.267 1.00 93.56 199 GLY A N 1
ATOM 1536 C CA . GLY A 1 199 ? -25.970 -6.916 9.439 1.00 93.56 199 GLY A CA 1
ATOM 1537 C C . GLY A 1 199 ? -24.672 -7.718 9.450 1.00 93.56 199 GLY A C 1
ATOM 1538 O O . GLY A 1 199 ? -24.520 -8.609 10.279 1.00 93.56 199 GLY A O 1
ATOM 1539 N N . GLU A 1 200 ? -23.713 -7.354 8.599 1.00 91.62 200 GLU A N 1
ATOM 1540 C CA . GLU A 1 200 ? -22.372 -7.943 8.579 1.00 91.62 200 GLU A CA 1
ATOM 1541 C C . GLU A 1 200 ? -21.648 -7.741 9.915 1.00 91.62 200 GLU A C 1
ATOM 1543 O O . GLU A 1 200 ? -21.188 -8.709 10.516 1.00 91.62 200 GLU A O 1
ATOM 1548 N N . TYR A 1 201 ? -21.619 -6.513 10.441 1.00 91.00 201 TYR A N 1
ATOM 1549 C CA . TYR A 1 201 ? -21.006 -6.242 11.745 1.00 91.00 201 TYR A CA 1
ATOM 1550 C C . TYR A 1 201 ? -21.710 -6.973 12.889 1.00 91.00 201 TYR A C 1
ATOM 1552 O O . TYR A 1 201 ? -21.042 -7.498 13.775 1.00 91.00 201 TYR A O 1
ATOM 1560 N N . SER A 1 202 ? -23.039 -7.072 12.849 1.00 92.31 202 SER A N 1
ATOM 1561 C CA . SER A 1 202 ? -23.794 -7.846 13.844 1.00 92.31 202 SER A CA 1
ATOM 1562 C C . SER A 1 202 ? -23.421 -9.332 13.790 1.00 92.31 202 SER A C 1
ATOM 1564 O O . SER A 1 2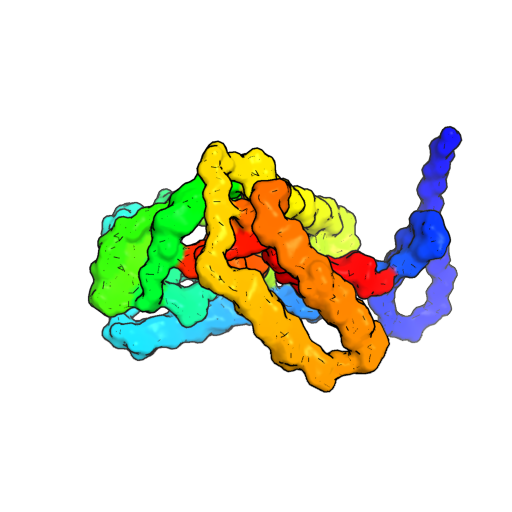02 ? -23.130 -9.931 14.820 1.00 92.31 202 SER A O 1
ATOM 1566 N N . LYS A 1 203 ? -23.325 -9.898 12.581 1.00 92.62 203 LYS A N 1
ATOM 1567 C CA . LYS A 1 203 ? -22.928 -11.292 12.351 1.00 92.62 203 LYS A CA 1
ATOM 1568 C C . LYS A 1 203 ? -21.515 -11.585 12.858 1.00 92.62 203 LYS A C 1
ATOM 1570 O O . LYS A 1 203 ? -21.321 -12.609 13.501 1.00 92.62 203 LYS A O 1
ATOM 1575 N N . ILE A 1 204 ? -20.557 -10.681 12.637 1.00 89.12 204 ILE A N 1
ATOM 1576 C CA . ILE A 1 204 ? -19.190 -10.816 13.171 1.00 89.12 204 ILE A CA 1
ATOM 1577 C C . ILE A 1 204 ? -19.211 -10.867 14.703 1.00 89.12 204 ILE A C 1
ATOM 1579 O O . ILE A 1 204 ? -18.567 -11.732 15.291 1.00 89.12 204 ILE A O 1
ATOM 1583 N N . LEU A 1 205 ? -19.962 -9.970 15.356 1.00 88.62 205 LEU A N 1
ATOM 1584 C CA . LEU A 1 205 ? -20.093 -9.972 16.819 1.00 88.62 205 LEU A CA 1
ATOM 1585 C C . LEU A 1 205 ? -20.715 -11.279 17.329 1.00 88.62 205 LEU A C 1
ATOM 1587 O O . LEU A 1 205 ? -20.295 -11.798 18.361 1.00 88.62 205 LEU A O 1
ATOM 1591 N N . ASP A 1 206 ? -21.686 -11.831 16.607 1.00 89.06 206 ASP A N 1
ATOM 1592 C CA . ASP A 1 206 ? -22.336 -13.089 16.973 1.00 89.06 206 ASP A CA 1
ATOM 1593 C C . ASP A 1 206 ? -21.429 -14.306 16.792 1.00 89.06 206 ASP A C 1
ATOM 1595 O O . ASP A 1 206 ? -21.454 -15.203 17.631 1.00 89.06 206 ASP A O 1
ATOM 1599 N N . GLU A 1 207 ? -20.583 -14.312 15.764 1.00 89.38 207 GLU A N 1
ATOM 1600 C CA . GLU A 1 207 ? -19.612 -15.381 15.514 1.00 89.38 207 GLU A CA 1
ATOM 1601 C C . GLU A 1 207 ? -18.486 -15.412 16.553 1.00 89.38 207 GLU A C 1
ATOM 1603 O O . GLU A 1 207 ? -18.082 -16.496 16.962 1.00 89.38 207 GLU A O 1
ATOM 1608 N N . VAL A 1 208 ? -18.008 -14.257 17.035 1.00 86.44 208 VAL A N 1
ATOM 1609 C CA . VAL A 1 208 ? -16.949 -14.212 18.068 1.00 86.44 208 VAL A CA 1
ATOM 1610 C C . VAL A 1 208 ? -17.475 -14.456 19.485 1.00 86.44 208 VAL A C 1
ATOM 1612 O O . VAL A 1 208 ? -16.710 -14.774 20.391 1.00 86.44 208 VAL A O 1
ATOM 1615 N N . SER A 1 209 ? -18.780 -14.300 19.704 1.00 83.56 209 SER A N 1
ATOM 1616 C CA . SER A 1 209 ? -19.411 -14.366 21.026 1.00 83.56 209 SER A CA 1
ATOM 1617 C C . SER A 1 209 ? -19.193 -15.672 21.806 1.00 83.56 209 SER A C 1
ATOM 1619 O O . SER A 1 209 ? -18.974 -15.573 23.016 1.00 83.56 209 SER A O 1
ATOM 1621 N N . PRO A 1 210 ? -19.283 -16.875 21.199 1.00 82.81 210 PRO A N 1
ATOM 1622 C CA . PRO A 1 210 ? -19.197 -18.136 21.939 1.00 82.81 210 PRO A CA 1
ATOM 1623 C C . PRO A 1 210 ? -17.807 -18.400 22.524 1.00 82.81 210 PRO A C 1
ATOM 1625 O O . PRO A 1 210 ? -17.695 -19.036 23.570 1.00 82.81 210 PRO A O 1
ATOM 1628 N N . ASP A 1 211 ? -16.766 -17.877 21.876 1.00 84.75 211 ASP A N 1
ATOM 1629 C CA . ASP A 1 211 ? -15.367 -18.142 22.222 1.00 84.75 211 ASP A CA 1
ATOM 1630 C C . ASP A 1 211 ? -14.808 -17.149 23.255 1.00 84.75 211 ASP A C 1
ATOM 1632 O O . ASP A 1 211 ? -13.677 -17.290 23.731 1.00 84.75 211 ASP A O 1
ATOM 1636 N N . LEU A 1 212 ? -15.591 -16.129 23.626 1.00 85.62 212 LEU A N 1
ATOM 1637 C CA . LEU A 1 212 ? -15.152 -15.078 24.535 1.00 85.62 212 LEU A CA 1
ATOM 1638 C C . LEU A 1 212 ? -15.452 -15.413 26.010 1.00 85.62 212 LEU A C 1
ATOM 1640 O O . LEU A 1 212 ? -16.556 -15.855 26.350 1.00 85.62 212 LEU A O 1
ATOM 1644 N N . PRO A 1 213 ? -14.507 -15.122 26.929 1.00 89.75 213 PRO A N 1
ATOM 1645 C CA . PRO A 1 213 ? -14.731 -15.213 28.368 1.00 89.75 213 PRO A CA 1
ATOM 1646 C C . PRO A 1 213 ? -15.986 -14.457 28.817 1.00 89.75 213 PRO A C 1
ATOM 1648 O O . PRO A 1 213 ? -16.262 -13.363 28.327 1.00 89.75 213 PRO A O 1
ATOM 1651 N N . ALA A 1 214 ? -16.686 -14.974 29.832 1.00 84.94 214 ALA A N 1
ATOM 1652 C CA . ALA A 1 214 ? -17.929 -14.385 30.350 1.00 84.94 214 ALA A CA 1
ATOM 1653 C C . ALA A 1 214 ? -17.813 -12.882 30.689 1.00 84.94 214 ALA A C 1
ATOM 1655 O O . ALA A 1 214 ? -18.739 -12.113 30.449 1.00 84.94 214 ALA A O 1
ATOM 1656 N N . GLN A 1 215 ? -16.648 -12.439 31.177 1.00 82.94 215 GLN A N 1
ATOM 1657 C CA . GLN A 1 215 ? -16.368 -11.026 31.470 1.00 82.94 215 GLN A CA 1
ATOM 1658 C C . GLN A 1 215 ? -16.389 -10.107 30.230 1.00 82.94 215 GLN A C 1
ATOM 1660 O O . GLN A 1 215 ? -16.658 -8.917 30.360 1.00 82.94 215 GLN A O 1
ATOM 1665 N N . LEU A 1 216 ? -16.111 -10.642 29.035 1.00 86.88 216 LEU A N 1
ATOM 1666 C CA . LEU A 1 216 ? -16.160 -9.906 27.768 1.00 86.88 216 LEU A CA 1
ATOM 1667 C C . LEU A 1 216 ? -17.534 -9.998 27.097 1.00 86.88 216 LEU A C 1
ATOM 1669 O O . LEU A 1 216 ? -17.867 -9.111 26.317 1.00 86.88 216 LEU A O 1
ATOM 1673 N N . GLN A 1 217 ? -18.353 -11.001 27.433 1.00 86.69 217 GLN A N 1
ATOM 1674 C CA . GLN A 1 217 ? -19.700 -11.147 26.869 1.00 86.69 217 GLN A CA 1
ATOM 1675 C C . GLN A 1 217 ? -20.596 -9.953 27.213 1.00 86.69 217 GLN A C 1
ATOM 1677 O O . GLN A 1 217 ? -21.215 -9.388 26.320 1.00 86.69 217 GLN A O 1
ATOM 1682 N N . ALA A 1 218 ? -20.566 -9.479 28.464 1.00 86.75 218 ALA A N 1
ATOM 1683 C CA . ALA A 1 218 ? -21.308 -8.277 28.857 1.00 86.75 218 ALA A CA 1
ATOM 1684 C C . ALA A 1 218 ? -20.888 -7.040 28.038 1.00 86.75 218 ALA A C 1
ATOM 1686 O O . ALA A 1 218 ? -21.720 -6.228 27.643 1.00 86.75 218 ALA A O 1
ATOM 1687 N N . LYS A 1 219 ? -19.590 -6.913 27.725 1.00 88.62 219 LYS A N 1
ATOM 1688 C CA . LYS A 1 219 ? -19.092 -5.817 26.887 1.00 88.62 219 LYS A CA 1
ATOM 1689 C C . LYS A 1 219 ? -19.496 -5.979 25.425 1.00 88.62 219 LYS A C 1
ATOM 1691 O O . LYS A 1 219 ? -19.748 -4.986 24.751 1.00 88.62 219 LYS A O 1
ATOM 1696 N N . LEU A 1 220 ? -19.563 -7.212 24.939 1.00 89.00 220 LEU A N 1
ATOM 1697 C CA . LEU A 1 220 ? -20.036 -7.514 23.596 1.00 89.00 220 LEU A CA 1
ATOM 1698 C C . LEU A 1 220 ? -21.521 -7.159 23.440 1.00 89.00 220 LEU A C 1
ATOM 1700 O O . LEU A 1 220 ? -21.901 -6.579 22.427 1.00 89.00 220 LEU A O 1
ATOM 1704 N N . ASP A 1 221 ? -22.334 -7.419 24.465 1.00 89.00 221 ASP A N 1
ATOM 1705 C CA . ASP A 1 221 ? -23.745 -7.026 24.493 1.00 89.00 221 ASP A CA 1
ATOM 1706 C C . ASP A 1 221 ? -23.924 -5.503 24.474 1.00 89.00 221 ASP A C 1
ATOM 1708 O O . ASP A 1 221 ? -24.741 -5.003 23.696 1.00 89.00 221 ASP A O 1
ATOM 1712 N N . ASP A 1 222 ? -23.115 -4.752 25.234 1.00 90.38 222 ASP A N 1
ATOM 1713 C CA . ASP A 1 222 ? -23.074 -3.284 25.126 1.00 90.38 222 ASP A CA 1
ATOM 1714 C C . ASP A 1 222 ? -22.781 -2.848 23.679 1.00 90.38 222 ASP A C 1
ATOM 1716 O O . ASP A 1 222 ? -23.452 -1.974 23.126 1.00 90.38 222 ASP A O 1
ATOM 1720 N N . VAL A 1 223 ? -21.772 -3.459 23.045 1.00 90.88 223 VAL A N 1
ATOM 1721 C CA . VAL A 1 223 ? -21.369 -3.128 21.670 1.00 90.88 223 VAL A CA 1
ATOM 1722 C C . VAL A 1 223 ? -22.492 -3.437 20.681 1.00 90.88 223 VAL A C 1
ATOM 1724 O O . VAL A 1 223 ? -22.769 -2.602 19.822 1.00 90.88 223 VAL A O 1
ATOM 1727 N N . ARG A 1 224 ? -23.190 -4.572 20.819 1.00 90.62 224 ARG A N 1
ATOM 1728 C CA . ARG A 1 224 ? -24.355 -4.918 19.983 1.00 90.62 224 ARG A CA 1
ATOM 1729 C C . ARG A 1 224 ? -25.452 -3.859 20.067 1.00 90.62 224 ARG A C 1
ATOM 1731 O O . ARG A 1 224 ? -26.008 -3.472 19.041 1.00 90.62 224 ARG A O 1
ATOM 1738 N N . GLN A 1 225 ? -25.758 -3.380 21.272 1.00 92.38 225 GLN A N 1
ATOM 1739 C CA . GLN A 1 225 ? -26.806 -2.375 21.483 1.00 92.38 225 GLN A CA 1
ATOM 1740 C C . GLN A 1 225 ? -26.429 -1.003 20.909 1.00 92.38 225 GLN A C 1
ATOM 1742 O O . GLN A 1 225 ? -27.288 -0.283 20.391 1.00 92.38 225 GLN A O 1
ATOM 1747 N N . GLU A 1 226 ? -25.151 -0.636 20.979 1.00 91.88 226 GLU A N 1
ATOM 1748 C CA . GLU A 1 226 ? -24.665 0.667 20.521 1.00 91.88 226 GLU A CA 1
ATOM 1749 C C . GLU A 1 226 ? -24.312 0.692 19.025 1.00 91.88 226 GLU A C 1
ATOM 1751 O O . GLU A 1 226 ? -24.365 1.760 18.410 1.00 91.88 226 GLU A O 1
ATOM 1756 N N . LEU A 1 227 ? -24.024 -0.458 18.406 1.00 91.38 227 LEU A N 1
ATOM 1757 C CA . LEU A 1 227 ? -23.619 -0.575 17.000 1.00 91.38 227 LEU A CA 1
ATOM 1758 C C . LEU A 1 227 ? -24.558 0.164 16.021 1.00 91.38 227 LEU A C 1
ATOM 1760 O O . LEU A 1 227 ? -24.049 0.947 15.212 1.00 91.38 227 LEU A O 1
ATOM 1764 N N . PRO A 1 228 ? -25.903 0.044 16.097 1.00 92.81 228 PRO A N 1
ATOM 1765 C CA . PRO A 1 228 ? -26.801 0.788 15.210 1.00 92.81 228 PRO A CA 1
ATOM 1766 C C . PRO A 1 228 ? -26.655 2.314 15.304 1.00 92.81 228 PRO A C 1
ATOM 1768 O O . PRO A 1 228 ? -26.980 3.027 14.354 1.00 92.81 228 PRO A O 1
ATOM 1771 N N . ARG A 1 229 ? -26.152 2.854 16.425 1.00 90.75 229 ARG A N 1
ATOM 1772 C CA . ARG A 1 229 ? -25.946 4.304 16.581 1.00 90.75 229 ARG A CA 1
ATOM 1773 C C . ARG A 1 229 ? -24.824 4.832 15.696 1.00 90.75 229 ARG A C 1
ATOM 1775 O O . ARG A 1 229 ? -24.872 6.005 15.329 1.00 90.75 229 ARG A O 1
ATOM 1782 N N . LEU A 1 230 ? -23.870 3.982 15.317 1.00 88.44 230 LEU A N 1
ATOM 1783 C CA . LEU A 1 230 ? -22.798 4.339 14.389 1.00 88.44 230 LEU A CA 1
ATOM 1784 C C . LEU A 1 230 ? -23.293 4.456 12.939 1.00 88.44 230 LEU A C 1
ATOM 1786 O O . LEU A 1 230 ? -22.638 5.089 12.128 1.00 88.44 230 LEU A O 1
ATOM 1790 N N . PHE A 1 231 ? -24.475 3.927 12.613 1.00 88.50 231 PHE A N 1
ATOM 1791 C CA . PHE A 1 231 ? -25.079 4.036 11.277 1.00 88.50 231 PHE A CA 1
ATOM 1792 C C . PHE A 1 231 ? -26.011 5.247 11.127 1.00 88.50 231 PHE A C 1
ATOM 1794 O O . PHE A 1 231 ? -26.691 5.405 10.113 1.00 88.50 231 PHE A O 1
ATOM 1801 N N . ARG A 1 232 ? -26.065 6.125 12.135 1.00 85.75 232 ARG A N 1
ATOM 1802 C CA . ARG A 1 232 ? -26.785 7.400 12.032 1.00 85.75 232 ARG A CA 1
ATOM 1803 C C . ARG A 1 232 ? -26.088 8.302 11.016 1.00 85.75 232 ARG A C 1
ATOM 1805 O O . ARG A 1 232 ? -24.865 8.340 10.962 1.00 85.75 232 ARG A O 1
ATOM 1812 N N . SER A 1 233 ? -26.858 9.117 10.297 1.00 80.00 233 SER A N 1
ATOM 1813 C CA . SER A 1 233 ? -26.339 10.057 9.285 1.00 80.00 233 SER A CA 1
ATOM 1814 C C . SER A 1 233 ? -25.295 11.053 9.814 1.00 80.00 233 SER A C 1
ATOM 1816 O O . SER A 1 233 ? -24.511 11.603 9.041 1.00 80.00 233 SER A O 1
ATOM 1818 N N . SER A 1 234 ? -25.273 11.284 11.130 1.00 81.38 234 SER A N 1
ATOM 1819 C CA . SER A 1 234 ? -24.292 12.126 11.814 1.00 81.38 234 SER A CA 1
ATOM 1820 C C . SER A 1 234 ? -22.907 11.488 11.942 1.00 81.38 234 SER A C 1
ATOM 1822 O O . SER A 1 234 ? -21.934 12.211 12.140 1.00 81.38 234 SER A O 1
ATOM 1824 N N . TYR A 1 235 ? -22.802 10.160 11.873 1.00 85.25 235 TYR A N 1
ATOM 1825 C CA . TYR A 1 235 ? -21.528 9.457 11.965 1.00 85.25 235 TYR A CA 1
ATOM 1826 C C . TYR A 1 235 ? -20.938 9.261 10.560 1.00 85.25 235 TYR A C 1
ATOM 1828 O O . TYR A 1 235 ? -21.666 8.893 9.635 1.00 85.25 235 TYR A O 1
ATOM 1836 N N . PRO A 1 236 ? -19.644 9.541 10.340 1.00 84.38 236 PRO A N 1
ATOM 1837 C CA . PRO A 1 236 ? -19.098 9.512 8.996 1.00 84.38 236 PRO A CA 1
ATOM 1838 C C . PRO A 1 236 ? -18.791 8.095 8.518 1.00 84.38 236 PRO A C 1
ATOM 1840 O O . PRO A 1 236 ? -18.046 7.336 9.141 1.00 84.38 236 PRO A O 1
ATOM 1843 N N . MET A 1 237 ? -19.311 7.803 7.330 1.00 87.25 237 MET A N 1
ATOM 1844 C CA . MET A 1 237 ? -18.790 6.775 6.442 1.00 87.25 237 MET A CA 1
ATOM 1845 C C . MET A 1 237 ? -17.613 7.350 5.663 1.00 87.25 237 MET A C 1
ATOM 1847 O O . MET A 1 237 ? -17.704 8.452 5.114 1.00 87.25 237 MET A O 1
ATOM 1851 N N . VAL A 1 238 ? -16.523 6.596 5.597 1.00 87.81 238 VAL A N 1
ATOM 1852 C CA . VAL A 1 238 ? -15.313 6.987 4.875 1.00 87.81 238 VAL A CA 1
ATOM 1853 C C . VAL A 1 238 ? -14.811 5.817 4.041 1.00 87.81 238 VAL A C 1
ATOM 1855 O O . VAL A 1 238 ? -15.001 4.657 4.408 1.00 87.81 238 VAL A O 1
ATOM 1858 N N . LEU A 1 239 ? -14.168 6.116 2.915 1.00 89.88 239 LEU A N 1
ATOM 1859 C CA . LEU A 1 239 ? -13.379 5.119 2.201 1.00 89.88 239 LEU A CA 1
ATOM 1860 C C . LEU A 1 239 ? -12.104 4.851 3.006 1.00 89.88 239 LEU A C 1
ATOM 1862 O O . LEU A 1 239 ? -11.426 5.804 3.358 1.00 89.88 239 LEU A O 1
ATOM 1866 N N . GLN A 1 240 ? -11.787 3.592 3.288 1.00 88.62 240 GLN A N 1
ATOM 1867 C CA . GLN A 1 240 ? -10.621 3.140 4.053 1.00 88.62 240 GLN A CA 1
ATOM 1868 C C . GLN A 1 240 ? -9.746 2.238 3.184 1.00 88.62 240 GLN A C 1
ATOM 1870 O O . GLN A 1 240 ? -10.241 1.658 2.225 1.00 88.62 240 GLN A O 1
ATOM 1875 N N . HIS A 1 241 ? -8.464 2.106 3.535 1.00 88.06 241 HIS A N 1
ATOM 1876 C CA . HIS A 1 241 ? -7.487 1.287 2.803 1.00 88.06 241 HIS A CA 1
ATOM 1877 C C . HIS A 1 241 ? -7.698 -0.233 2.956 1.00 88.06 241 HIS A C 1
ATOM 1879 O O . HIS A 1 241 ? -7.408 -0.989 2.041 1.00 88.06 241 HIS A O 1
ATOM 1885 N N . ASP A 1 242 ? -8.191 -0.660 4.121 1.00 85.94 242 ASP A N 1
ATOM 1886 C CA . ASP A 1 242 ? -8.396 -2.046 4.590 1.00 85.94 242 ASP A CA 1
ATOM 1887 C C . ASP A 1 242 ? -7.167 -2.972 4.680 1.00 85.94 242 ASP A C 1
ATOM 1889 O O . ASP A 1 242 ? -7.139 -3.824 5.558 1.00 85.94 242 ASP A O 1
ATOM 1893 N N . ASP A 1 243 ? -6.114 -2.736 3.896 1.00 86.38 243 ASP A N 1
ATOM 1894 C CA . ASP A 1 243 ? -4.828 -3.454 3.994 1.00 86.38 243 ASP A CA 1
ATOM 1895 C C . ASP A 1 243 ? -3.659 -2.514 4.349 1.00 86.38 243 ASP A C 1
ATOM 1897 O O . ASP A 1 243 ? -2.658 -2.409 3.643 1.00 86.38 243 ASP A O 1
ATOM 1901 N N . LEU A 1 244 ? -3.806 -1.703 5.403 1.00 85.38 244 LEU A N 1
ATOM 1902 C CA . LEU A 1 244 ? -2.786 -0.709 5.773 1.00 85.38 244 LEU A CA 1
ATOM 1903 C C . LEU A 1 244 ? -1.643 -1.342 6.585 1.00 85.38 244 LEU A C 1
ATOM 1905 O O . LEU A 1 244 ? -1.469 -1.057 7.771 1.00 85.38 244 LEU A O 1
ATOM 1909 N N . LEU A 1 245 ? -0.891 -2.225 5.935 1.00 85.44 245 LEU A N 1
ATOM 1910 C CA . LEU A 1 245 ? 0.289 -2.891 6.481 1.00 85.44 245 LEU A CA 1
ATOM 1911 C C . LEU A 1 245 ? 1.562 -2.077 6.229 1.00 85.44 245 LEU A C 1
ATOM 1913 O O . LEU A 1 245 ? 1.640 -1.259 5.318 1.00 85.44 245 LEU A O 1
ATOM 1917 N N . GLU A 1 246 ? 2.609 -2.337 7.007 1.00 86.62 246 GLU A N 1
ATOM 1918 C CA . GLU A 1 246 ? 3.882 -1.596 6.978 1.00 86.62 246 GLU A CA 1
ATOM 1919 C C . GLU A 1 246 ? 4.605 -1.625 5.621 1.00 86.62 246 GLU A C 1
ATOM 1921 O O . GLU A 1 246 ? 5.437 -0.762 5.346 1.00 86.62 246 GLU A O 1
ATOM 1926 N N . ASN A 1 247 ? 4.318 -2.615 4.772 1.00 88.88 247 ASN A N 1
ATOM 1927 C CA . ASN A 1 247 ? 4.815 -2.688 3.396 1.00 88.88 247 ASN A CA 1
ATOM 1928 C C . ASN A 1 247 ? 4.088 -1.734 2.434 1.00 88.88 247 ASN A C 1
ATOM 1930 O O . ASN A 1 247 ? 4.616 -1.455 1.363 1.00 88.88 247 ASN A O 1
ATOM 1934 N N . ASN A 1 248 ? 2.917 -1.230 2.823 1.00 91.38 248 ASN A N 1
ATOM 1935 C CA . ASN A 1 248 ? 2.081 -0.317 2.045 1.00 91.38 248 ASN A CA 1
ATOM 1936 C C . ASN A 1 248 ? 2.260 1.152 2.467 1.00 91.38 248 ASN A C 1
ATOM 1938 O O . ASN A 1 248 ? 1.617 2.041 1.910 1.00 91.38 248 ASN A O 1
ATOM 1942 N N . ILE A 1 249 ? 3.139 1.420 3.439 1.00 91.94 249 ILE A N 1
ATOM 1943 C CA . ILE A 1 249 ? 3.476 2.761 3.926 1.00 91.94 249 ILE A CA 1
ATOM 1944 C C . ILE A 1 249 ? 4.937 3.045 3.613 1.00 91.94 249 ILE A C 1
ATOM 1946 O O . ILE A 1 249 ? 5.809 2.291 4.029 1.00 91.94 249 ILE A O 1
ATOM 1950 N N . HIS A 1 250 ? 5.217 4.160 2.949 1.00 93.06 250 HIS A N 1
ATOM 1951 C CA . HIS A 1 250 ? 6.574 4.647 2.725 1.00 93.06 250 HIS A CA 1
ATOM 1952 C C . HIS A 1 250 ? 6.916 5.795 3.673 1.00 93.06 250 HIS A C 1
ATOM 1954 O O . HIS A 1 250 ? 6.058 6.617 4.001 1.00 93.06 250 HIS A O 1
ATOM 1960 N N . VAL A 1 251 ? 8.175 5.851 4.103 1.00 92.81 251 VAL A N 1
ATOM 1961 C CA . VAL A 1 251 ? 8.679 6.883 5.018 1.00 92.81 251 VAL A CA 1
ATOM 1962 C C . VAL A 1 251 ? 9.956 7.517 4.487 1.00 92.81 251 VAL A C 1
ATOM 1964 O O . VAL A 1 251 ? 10.787 6.851 3.874 1.00 92.81 251 VAL A O 1
ATOM 1967 N N . ASP A 1 252 ? 10.157 8.796 4.782 1.00 93.12 252 ASP A N 1
ATOM 1968 C CA . ASP A 1 252 ? 11.474 9.418 4.701 1.00 93.12 252 ASP A CA 1
ATOM 1969 C C . ASP A 1 252 ? 12.309 8.956 5.902 1.00 93.12 252 ASP A C 1
ATOM 1971 O O . ASP A 1 252 ? 12.040 9.316 7.048 1.00 93.12 252 ASP A O 1
ATOM 1975 N N . GLU A 1 253 ? 13.345 8.159 5.647 1.00 91.06 253 GLU A N 1
ATOM 1976 C CA . GLU A 1 253 ? 14.212 7.620 6.697 1.00 91.06 253 GLU A CA 1
ATOM 1977 C C . GLU A 1 253 ? 14.893 8.702 7.533 1.00 91.06 253 GLU A C 1
ATOM 1979 O O . GLU A 1 253 ? 15.145 8.485 8.719 1.00 91.06 253 GLU A O 1
ATOM 1984 N N . ALA A 1 254 ? 15.224 9.851 6.941 1.00 91.88 254 ALA A N 1
ATOM 1985 C CA . ALA A 1 254 ? 15.984 10.906 7.598 1.00 91.88 254 ALA A CA 1
ATOM 1986 C C . ALA A 1 254 ? 15.126 11.718 8.574 1.00 91.88 254 ALA A C 1
ATOM 1988 O O . ALA A 1 254 ? 15.640 12.187 9.596 1.00 91.88 254 ALA A O 1
ATOM 1989 N N . THR A 1 255 ? 13.837 11.867 8.273 1.00 92.06 255 THR A N 1
ATOM 1990 C CA . THR A 1 255 ? 12.919 12.742 9.015 1.00 92.06 255 THR A CA 1
ATOM 1991 C C . THR A 1 255 ? 11.812 11.986 9.751 1.00 92.06 255 THR A C 1
ATOM 1993 O O . THR A 1 255 ? 11.277 12.492 10.732 1.00 92.06 255 THR A O 1
ATOM 1996 N N . GLY A 1 256 ? 11.502 10.760 9.331 1.00 91.06 256 GLY A N 1
ATOM 1997 C CA . GLY A 1 256 ? 10.374 9.969 9.821 1.00 91.06 256 GLY A CA 1
ATOM 1998 C C . GLY A 1 256 ? 9.023 10.384 9.242 1.00 91.06 256 GLY A C 1
ATOM 1999 O O . GLY A 1 256 ? 7.990 9.878 9.681 1.00 91.06 256 GLY A O 1
ATOM 2000 N N . HIS A 1 257 ? 9.004 11.293 8.270 1.00 92.75 257 HIS A N 1
ATOM 2001 C CA . HIS A 1 257 ? 7.770 11.747 7.650 1.00 92.75 257 HIS A CA 1
ATOM 2002 C C . HIS A 1 257 ? 7.150 10.700 6.721 1.00 92.75 257 HIS A C 1
ATOM 2004 O O . HIS A 1 257 ? 7.846 10.033 5.957 1.00 92.75 257 HIS A O 1
ATOM 2010 N N . ILE A 1 258 ? 5.819 10.631 6.732 1.00 88.38 258 ILE A N 1
ATOM 2011 C CA . ILE A 1 258 ? 5.004 9.961 5.708 1.00 88.38 258 ILE A CA 1
ATOM 2012 C C . ILE A 1 258 ? 4.505 11.073 4.779 1.00 88.38 258 ILE A C 1
ATOM 2014 O O . ILE A 1 258 ? 3.349 11.496 4.850 1.00 88.38 258 ILE A O 1
ATOM 2018 N N . THR A 1 259 ? 5.393 11.665 3.984 1.00 69.56 259 THR A N 1
ATOM 2019 C CA . THR A 1 259 ? 5.048 12.793 3.105 1.00 69.56 259 THR A CA 1
ATOM 2020 C C . THR A 1 259 ? 5.271 12.452 1.638 1.00 69.56 259 THR A C 1
ATOM 2022 O O . THR A 1 259 ? 6.327 11.974 1.242 1.00 69.56 259 THR A O 1
ATOM 2025 N N . GLY A 1 260 ? 4.267 12.757 0.808 1.00 62.88 260 GLY A N 1
ATOM 2026 C CA . GLY A 1 260 ? 4.347 12.601 -0.643 1.00 62.88 260 GLY A CA 1
ATOM 2027 C C . GLY A 1 260 ? 4.002 11.196 -1.138 1.00 62.88 260 GLY A C 1
ATOM 2028 O O . GLY A 1 260 ? 4.859 10.343 -1.314 1.00 62.88 260 GLY A O 1
ATOM 2029 N N . LYS A 1 261 ? 2.727 10.993 -1.470 1.00 75.25 261 LYS A N 1
ATOM 2030 C CA . LYS A 1 261 ? 2.155 9.824 -2.153 1.00 75.25 261 LYS A CA 1
ATOM 2031 C C . LYS A 1 261 ? 2.504 8.488 -1.476 1.00 75.25 261 LYS A C 1
ATOM 2033 O O . LYS A 1 261 ? 2.660 7.490 -2.159 1.00 75.25 261 LYS A O 1
ATOM 2038 N N . CYS A 1 262 ? 2.620 8.479 -0.147 1.00 82.75 262 CYS A N 1
ATOM 2039 C CA . CYS A 1 262 ? 3.262 7.416 0.632 1.00 82.75 262 CYS A CA 1
ATOM 2040 C C . CYS A 1 262 ? 2.455 6.140 0.893 1.00 82.75 262 CYS A C 1
ATOM 2042 O O . CYS A 1 262 ? 3.031 5.187 1.415 1.00 82.75 262 CYS A O 1
ATOM 2044 N N . ILE A 1 263 ? 1.152 6.120 0.607 1.00 87.94 263 ILE A N 1
ATOM 2045 C CA . ILE A 1 263 ? 0.283 4.977 0.918 1.00 87.94 263 ILE A CA 1
ATOM 2046 C C . ILE A 1 263 ? -0.156 4.301 -0.377 1.00 87.94 263 ILE A C 1
ATOM 2048 O O . ILE A 1 263 ? -0.867 4.901 -1.190 1.00 87.94 263 ILE A O 1
ATOM 2052 N N . ILE A 1 264 ? 0.270 3.054 -0.558 1.00 91.06 264 ILE A N 1
ATOM 2053 C CA . ILE A 1 264 ? 0.105 2.269 -1.788 1.00 91.06 264 ILE A CA 1
ATOM 2054 C C . ILE A 1 264 ? -0.777 1.036 -1.570 1.00 91.06 264 ILE A C 1
ATOM 2056 O O . ILE A 1 264 ? -0.998 0.635 -0.445 1.00 91.06 264 ILE A O 1
ATOM 2060 N N . ASP A 1 265 ? -1.198 0.396 -2.664 1.00 90.31 265 ASP A N 1
ATOM 2061 C CA . ASP A 1 265 ? -1.994 -0.847 -2.667 1.00 90.31 265 ASP A CA 1
ATOM 2062 C C . ASP A 1 265 ? -3.428 -0.725 -2.121 1.00 90.31 265 ASP A C 1
ATOM 2064 O O . ASP A 1 265 ? -3.898 -1.481 -1.281 1.00 90.31 265 ASP A O 1
ATOM 2068 N N . TRP A 1 266 ? -4.187 0.200 -2.707 1.00 92.75 266 TRP A N 1
ATOM 2069 C CA . TRP A 1 266 ? -5.607 0.442 -2.418 1.00 92.75 266 TRP A CA 1
ATOM 2070 C C . TRP A 1 266 ? -6.559 -0.620 -3.008 1.00 92.75 266 TRP A C 1
ATOM 2072 O O . TRP A 1 266 ? -7.692 -0.307 -3.380 1.00 92.75 266 TRP A O 1
ATOM 2082 N N . ALA A 1 267 ? -6.102 -1.861 -3.173 1.00 91.38 267 ALA A N 1
ATOM 2083 C CA . ALA A 1 267 ? -6.876 -2.919 -3.819 1.00 91.38 267 ALA A CA 1
ATOM 2084 C C . ALA A 1 267 ? -8.112 -3.329 -3.010 1.00 91.38 267 ALA A C 1
ATOM 2086 O O . ALA A 1 267 ? -9.166 -3.570 -3.598 1.00 91.38 267 ALA A O 1
ATOM 2087 N N . ASP A 1 268 ? -7.992 -3.312 -1.683 1.00 90.06 268 ASP A N 1
ATOM 2088 C CA . ASP A 1 268 ? -9.050 -3.693 -0.743 1.00 90.06 268 ASP A CA 1
ATOM 2089 C C . ASP A 1 268 ? -9.807 -2.477 -0.185 1.00 90.06 268 ASP A C 1
ATOM 2091 O O . ASP A 1 268 ? -10.514 -2.555 0.820 1.00 90.06 268 ASP A O 1
ATOM 2095 N N . ALA A 1 269 ? -9.692 -1.325 -0.857 1.00 90.62 269 ALA A N 1
ATOM 2096 C CA . ALA A 1 269 ? -10.307 -0.096 -0.391 1.00 90.62 269 ALA A CA 1
ATOM 2097 C C . ALA A 1 269 ? -11.834 -0.234 -0.269 1.00 90.62 269 ALA A C 1
ATOM 2099 O O . ALA A 1 269 ? -12.537 -0.496 -1.253 1.00 90.62 269 ALA A O 1
ATOM 2100 N N . LYS A 1 270 ? -12.366 0.016 0.931 1.00 89.44 270 LYS A N 1
ATOM 2101 C CA . LYS A 1 270 ? -13.789 -0.180 1.243 1.00 89.44 270 LYS A CA 1
ATOM 2102 C C . LYS A 1 270 ? -14.412 1.004 1.957 1.00 89.44 270 LYS A C 1
ATOM 2104 O O . LYS A 1 270 ? -13.752 1.733 2.690 1.00 89.44 270 LYS A O 1
ATOM 2109 N N . ILE A 1 271 ? -15.713 1.189 1.761 1.00 88.94 271 ILE A N 1
ATOM 2110 C CA . ILE A 1 271 ? -16.488 2.196 2.488 1.00 88.94 271 ILE A CA 1
ATOM 2111 C C . ILE A 1 271 ? -16.932 1.582 3.816 1.00 88.94 271 ILE A C 1
ATOM 2113 O O . ILE A 1 271 ? -17.674 0.602 3.828 1.00 88.94 271 ILE A O 1
ATOM 2117 N N . ALA A 1 272 ? -16.487 2.161 4.928 1.00 88.94 272 ALA A N 1
ATOM 2118 C CA . ALA A 1 272 ? -16.771 1.671 6.273 1.00 88.94 272 ALA A CA 1
ATOM 2119 C C . ALA A 1 272 ? -16.932 2.825 7.274 1.00 88.94 272 ALA A C 1
ATOM 2121 O O . ALA A 1 272 ? -16.629 3.987 6.978 1.00 88.94 272 ALA A O 1
ATOM 2122 N N . LEU A 1 273 ? -17.428 2.499 8.469 1.00 88.62 273 LEU A N 1
ATOM 2123 C CA . LEU A 1 273 ? -17.524 3.445 9.578 1.00 88.62 273 LEU A CA 1
ATOM 2124 C C . LEU A 1 273 ? -16.140 3.993 9.914 1.00 88.62 273 LEU A C 1
ATOM 2126 O O . LEU A 1 273 ? -15.201 3.215 10.109 1.00 88.62 273 LEU A O 1
ATOM 2130 N N . PHE A 1 274 ? -16.010 5.316 10.008 1.00 86.44 274 PHE A N 1
ATOM 2131 C CA . PHE A 1 274 ? -14.764 5.939 10.442 1.00 86.44 274 PHE A CA 1
ATOM 2132 C C . PHE A 1 274 ? -14.241 5.300 11.736 1.00 86.44 274 PHE A C 1
ATOM 2134 O O . PHE A 1 274 ? -14.996 5.042 12.666 1.00 86.44 274 PHE A O 1
ATOM 2141 N N . GLY A 1 275 ? -12.936 5.045 11.791 1.00 80.38 275 GLY A N 1
ATOM 2142 C CA . GLY A 1 275 ? -12.279 4.476 12.966 1.00 80.38 275 GLY A CA 1
ATOM 2143 C C . GLY A 1 275 ? -12.191 2.955 13.012 1.00 80.38 275 GLY A C 1
ATOM 2144 O O . GLY A 1 275 ? -11.400 2.442 13.797 1.00 80.38 275 GLY A O 1
ATOM 2145 N N . VAL A 1 276 ? -12.867 2.220 12.125 1.00 79.38 276 VAL A N 1
ATOM 2146 C CA . VAL A 1 276 ? -12.650 0.764 12.010 1.00 79.38 276 VAL A CA 1
ATOM 2147 C C . VAL A 1 276 ? -11.198 0.456 11.608 1.00 79.38 276 VAL A C 1
ATOM 2149 O O . VAL A 1 276 ? -10.546 -0.371 12.239 1.00 79.38 276 VAL A O 1
ATOM 2152 N N . SER A 1 277 ? -10.622 1.209 10.666 1.00 72.06 277 SER A N 1
ATOM 2153 C CA . SER A 1 277 ? -9.205 1.094 10.285 1.00 72.06 277 SER A CA 1
ATOM 2154 C C . SER A 1 277 ? -8.206 1.539 11.367 1.00 72.06 277 SER A C 1
ATOM 2156 O O . SER A 1 277 ? -7.034 1.178 11.294 1.00 72.06 277 SER A O 1
ATOM 2158 N N . LEU A 1 278 ? -8.630 2.312 12.379 1.00 70.81 278 LEU A N 1
ATOM 2159 C CA . LEU A 1 278 ? -7.761 2.691 13.508 1.00 70.81 278 LEU A CA 1
ATOM 2160 C C . LEU A 1 278 ? -7.467 1.487 14.418 1.00 70.81 278 LEU A C 1
ATOM 2162 O O . LEU A 1 278 ? -6.407 1.435 15.039 1.00 70.81 278 LEU A O 1
ATOM 2166 N N . ALA A 1 279 ? -8.355 0.488 14.467 1.00 59.72 279 ALA A N 1
ATOM 2167 C CA . ALA A 1 279 ? -8.097 -0.745 15.211 1.00 59.72 279 ALA A CA 1
ATOM 2168 C C . ALA A 1 279 ? -6.900 -1.519 14.630 1.00 59.72 279 ALA A C 1
ATOM 2170 O O . ALA A 1 279 ? -6.077 -2.039 15.382 1.00 59.72 279 ALA A O 1
ATOM 2171 N N . ALA A 1 280 ? -6.736 -1.512 13.301 1.00 54.84 280 ALA A N 1
ATOM 2172 C CA . ALA A 1 280 ? -5.562 -2.085 12.648 1.00 54.84 280 ALA A CA 1
ATOM 2173 C C . ALA A 1 280 ? -4.270 -1.351 13.053 1.00 54.84 280 ALA A C 1
ATOM 2175 O O . ALA A 1 280 ? -3.258 -1.999 13.304 1.00 54.84 280 ALA A O 1
ATOM 2176 N N . PHE A 1 281 ? -4.299 -0.022 13.217 1.00 54.94 281 PHE A N 1
ATOM 2177 C CA . PHE A 1 281 ? -3.152 0.756 13.711 1.00 54.94 281 PHE A CA 1
ATOM 2178 C C . PHE A 1 281 ? -2.722 0.333 15.127 1.00 54.94 281 PHE A C 1
ATOM 2180 O O . PHE A 1 281 ? -1.528 0.187 15.391 1.00 54.94 281 PHE A O 1
ATOM 2187 N N . GLY A 1 282 ? -3.683 0.059 16.017 1.00 52.09 282 GLY A N 1
ATOM 2188 C CA . GLY A 1 282 ? -3.414 -0.463 17.362 1.00 52.09 282 GLY A CA 1
ATOM 2189 C C . GLY A 1 282 ? -2.630 -1.781 17.358 1.00 52.09 282 GLY A C 1
ATOM 2190 O O . GLY A 1 282 ? -1.784 -1.986 18.219 1.00 52.09 282 GLY A O 1
ATOM 2191 N N . ASN A 1 283 ? -2.806 -2.635 16.352 1.00 51.19 283 ASN A N 1
ATOM 2192 C CA . ASN A 1 283 ? -2.041 -3.883 16.249 1.00 51.19 283 ASN A CA 1
ATOM 2193 C C . ASN A 1 283 ? -0.600 -3.676 15.746 1.00 51.19 283 ASN A C 1
ATOM 2195 O O . ASN A 1 283 ? 0.279 -4.463 16.089 1.00 51.19 283 ASN A O 1
ATOM 2199 N N . HIS A 1 284 ? -0.341 -2.618 14.971 1.00 48.81 284 HIS A N 1
ATOM 2200 C CA . HIS A 1 284 ? 0.985 -2.326 14.406 1.00 48.81 284 HIS A CA 1
ATOM 2201 C C . HIS A 1 284 ? 1.842 -1.442 15.323 1.00 48.81 284 HIS A C 1
ATOM 2203 O O . HIS A 1 284 ? 3.054 -1.623 15.408 1.00 48.81 284 HIS A O 1
ATOM 2209 N N . PHE A 1 285 ? 1.214 -0.513 16.050 1.00 49.69 285 PHE A N 1
ATOM 2210 C CA . PHE A 1 285 ? 1.896 0.464 16.907 1.00 49.69 285 PHE A CA 1
ATOM 2211 C C . PHE A 1 285 ? 1.492 0.387 18.387 1.00 49.69 285 PHE A C 1
ATOM 2213 O O . PHE A 1 285 ? 2.180 0.945 19.240 1.00 49.69 285 PHE A O 1
ATOM 2220 N N . GLY A 1 286 ? 0.397 -0.296 18.737 1.00 39.47 286 GLY A N 1
ATOM 2221 C CA . GLY A 1 286 ? -0.151 -0.311 20.103 1.00 39.47 286 GLY A CA 1
ATOM 2222 C C . GLY A 1 286 ? 0.710 -1.038 21.134 1.00 39.47 286 GLY A C 1
ATOM 2223 O O . GLY A 1 286 ? 0.610 -0.718 22.319 1.00 39.47 286 GLY A O 1
ATOM 2224 N N . ASN A 1 287 ? 1.655 -1.878 20.697 1.00 35.66 287 ASN A N 1
ATOM 2225 C CA . ASN A 1 287 ? 2.700 -2.432 21.568 1.00 35.66 287 ASN A CA 1
ATOM 2226 C C . ASN A 1 287 ? 3.660 -1.369 22.142 1.00 35.66 287 ASN A C 1
ATOM 2228 O O . ASN A 1 287 ? 4.482 -1.699 22.989 1.00 35.66 287 ASN A O 1
ATOM 2232 N N . LEU A 1 288 ? 3.553 -0.100 21.727 1.00 37.38 288 LEU A N 1
ATOM 2233 C CA . LEU A 1 288 ? 4.317 1.016 22.297 1.00 37.38 288 LEU A CA 1
ATOM 2234 C C . LEU A 1 288 ? 3.607 1.712 23.474 1.00 37.38 288 LEU A C 1
ATOM 2236 O O . LEU A 1 288 ? 4.217 2.555 24.125 1.00 37.38 288 LEU A O 1
ATOM 2240 N N . SER A 1 289 ? 2.333 1.400 23.752 1.00 26.69 289 SER A N 1
ATOM 2241 C CA . SER A 1 289 ? 1.536 2.118 24.771 1.00 26.69 289 SER A CA 1
ATOM 2242 C C . SER A 1 289 ? 0.951 1.246 25.885 1.00 26.69 289 SER A C 1
ATOM 2244 O O . SER A 1 289 ? 0.497 1.774 26.901 1.00 26.69 289 SER A O 1
ATOM 2246 N N . THR A 1 290 ? 0.984 -0.079 25.736 1.00 26.08 290 THR A N 1
ATOM 2247 C CA . THR A 1 290 ? 0.508 -1.021 26.757 1.00 26.08 290 THR A CA 1
ATOM 2248 C C . THR A 1 290 ? 1.651 -1.912 27.234 1.00 26.08 290 THR A C 1
ATOM 2250 O O . THR A 1 290 ? 1.805 -3.039 26.765 1.00 26.08 290 THR A O 1
ATOM 2253 N N . GLY A 1 291 ? 2.452 -1.378 28.159 1.00 28.33 291 GLY A N 1
ATOM 2254 C CA . GLY A 1 291 ? 3.529 -2.067 28.877 1.00 28.33 291 GLY A CA 1
ATOM 2255 C C . GLY A 1 291 ? 3.881 -1.345 30.167 1.00 28.33 291 GLY A C 1
ATOM 2256 O O . GLY A 1 291 ? 4.351 -0.189 30.077 1.00 28.33 291 GLY A O 1
#

Radius of gyration: 22.84 Å; chains: 1; bounding box: 55×46×64 Å

InterPro domains:
  IPR002575 Aminoglycoside phosphotransferase [PF01636] (206-279)
  IPR011009 Protein kinase-like domain superfamily [SSF56112] (79-283)

Secondary structure (DSSP, 8-state):
------------------PPPPEEEETTEEEE----GGGSPPHHHHHHHHHHHHHHHHHHHT--HHHHHHHHHHHHTS-EEE-SS-BTTEEEEEESSSSEEEEEESS---HHHHHHHHHHHGGGS--EEEEEEETTEEEEEEEPPSS-BHHHHHHHHTSS-HHHHHHHHHHHHHHHHHHHHHHHT--SS-PPPPTTHHHHHHHHHHHHGGGS-HHHHHHHHHHHHHGGGGGSTTSPEEEE-S---TTSBB--TTT----SS-B--GGG-EEEETTHHHHHHHHHHGGGT--

Foldseek 3Di:
DDDDDDDDDDDDDDDDDDPDWDWDDDDPDTDTQDLCLVVADALVVQQVVQVVLVVVQCVVQVDDPVVVQVVFCVVQVARWDWDSHDDNFWTKIDGPPGQKIKIWGQDDAPVVLLVQLCQQQPQQAWDKDWPQDDRNTTIIMTGRFDAAQQSNCVSVLSPPDPQSVQLQVQLVVQVVSRLVSQVPSPDPDADAPDPCVLVVVLVVLVVCQVVDDPVCNVVSVVCNVCSVVLNPSPFGWGWDQVPQDSNQAGADPNRNHSGGNGGDDSRVTDTDTRCPVVVVVCVVCVVRPDD